Protein AF-A0A960TKZ0-F1 (afdb_monomer)

Structure (mmCIF, N/CA/C/O backbone):
data_AF-A0A960TKZ0-F1
#
_entry.id   AF-A0A960TKZ0-F1
#
loop_
_atom_site.group_PDB
_atom_site.id
_atom_site.type_symbol
_atom_site.label_atom_id
_atom_site.label_alt_id
_atom_site.label_comp_id
_atom_site.label_asym_id
_atom_site.label_entity_id
_atom_site.label_seq_id
_atom_site.pdbx_PDB_ins_code
_atom_site.Cartn_x
_atom_site.Cartn_y
_atom_site.Cartn_z
_atom_site.occupancy
_atom_site.B_iso_or_equiv
_atom_site.auth_seq_id
_atom_site.auth_comp_id
_atom_site.auth_asym_id
_atom_site.auth_atom_id
_atom_site.pdbx_PDB_model_num
ATOM 1 N N . LYS A 1 1 ? -2.056 4.577 -52.507 1.00 46.44 1 LYS A N 1
ATOM 2 C CA . LYS A 1 1 ? -1.584 5.276 -51.288 1.00 46.44 1 LYS A CA 1
ATOM 3 C C . LYS A 1 1 ? -2.175 4.532 -50.102 1.00 46.44 1 LYS A C 1
ATOM 5 O O . LYS A 1 1 ? -3.350 4.727 -49.828 1.00 46.44 1 LYS A O 1
ATOM 10 N N . LEU A 1 2 ? -1.418 3.603 -49.513 1.00 48.84 2 LEU A N 1
ATOM 11 C CA . LEU A 1 2 ? -1.793 3.013 -48.231 1.00 48.84 2 LEU A CA 1
ATOM 12 C C . LEU A 1 2 ? -1.652 4.123 -47.189 1.00 48.84 2 LEU A C 1
ATOM 14 O O . LEU A 1 2 ? -0.582 4.713 -47.073 1.00 48.84 2 LEU A O 1
ATOM 18 N N . LEU A 1 3 ? -2.749 4.476 -46.527 1.00 50.19 3 LEU A N 1
ATOM 19 C CA . LEU A 1 3 ? -2.671 5.204 -45.270 1.00 50.19 3 LEU A CA 1
ATOM 20 C C . LEU A 1 3 ? -2.010 4.221 -44.295 1.00 50.19 3 LEU A C 1
ATOM 22 O O . LEU A 1 3 ? -2.547 3.135 -44.090 1.00 50.19 3 LEU A O 1
ATOM 26 N N . ASP A 1 4 ? -0.803 4.553 -43.844 1.00 64.38 4 ASP A N 1
ATOM 27 C CA . ASP A 1 4 ? 0.104 3.654 -43.127 1.00 64.38 4 ASP A CA 1
ATOM 28 C C . ASP A 1 4 ? -0.613 3.020 -41.928 1.00 64.38 4 ASP A C 1
ATOM 30 O O . ASP A 1 4 ? -1.075 3.739 -41.036 1.00 64.38 4 ASP A O 1
ATOM 34 N N . SER A 1 5 ? -0.755 1.690 -41.904 1.00 60.81 5 SER A N 1
ATOM 35 C CA .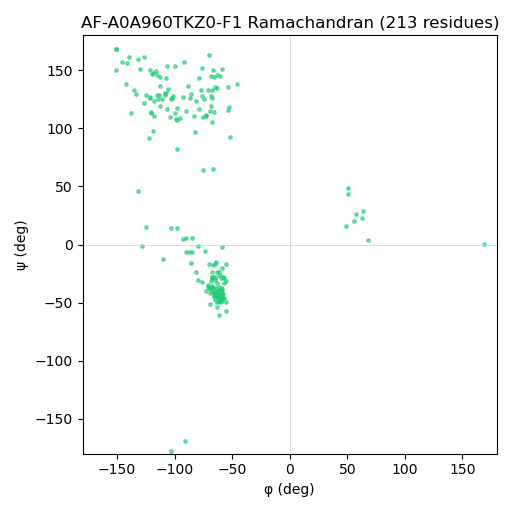 SER A 1 5 ? -1.431 0.993 -40.797 1.00 60.81 5 SER A CA 1
ATOM 36 C C . SER A 1 5 ? -0.765 1.295 -39.461 1.00 60.81 5 SER A C 1
ATOM 38 O O . SER A 1 5 ? -1.430 1.324 -38.432 1.00 60.81 5 SER A O 1
ATOM 40 N N . ASP A 1 6 ? 0.531 1.591 -39.493 1.00 62.31 6 ASP A N 1
ATOM 41 C CA . ASP A 1 6 ? 1.319 1.979 -38.332 1.00 62.31 6 ASP A CA 1
ATOM 42 C C . ASP A 1 6 ? 0.904 3.351 -37.800 1.00 62.31 6 ASP A C 1
ATOM 44 O O . ASP A 1 6 ? 0.775 3.532 -36.594 1.00 62.31 6 ASP A O 1
ATOM 48 N N . LEU A 1 7 ? 0.581 4.298 -38.683 1.00 59.25 7 LEU A N 1
ATOM 49 C CA . LEU A 1 7 ? 0.092 5.623 -38.300 1.00 59.25 7 LEU A CA 1
ATOM 50 C C . LEU A 1 7 ? -1.339 5.535 -37.744 1.00 59.25 7 LEU A C 1
ATOM 52 O O . LEU A 1 7 ? -1.669 6.213 -36.771 1.00 59.25 7 LEU A O 1
ATOM 56 N N . LEU A 1 8 ? -2.170 4.646 -38.300 1.00 63.03 8 LEU A N 1
ATOM 57 C CA . LEU A 1 8 ? -3.501 4.343 -37.764 1.00 63.03 8 LEU A CA 1
ATOM 58 C C . LEU A 1 8 ? -3.416 3.674 -36.382 1.00 63.03 8 LEU A C 1
ATOM 60 O O . LEU A 1 8 ? -4.116 4.093 -35.463 1.00 63.03 8 LEU A O 1
ATOM 64 N N . ASN A 1 9 ? -2.529 2.693 -36.211 1.00 60.91 9 ASN A N 1
ATOM 65 C CA . ASN A 1 9 ? -2.289 2.028 -34.932 1.00 60.91 9 ASN A CA 1
ATOM 66 C C . ASN A 1 9 ? -1.747 3.012 -33.892 1.00 60.91 9 ASN A C 1
ATOM 68 O O . ASN A 1 9 ? -2.263 3.058 -32.783 1.00 60.91 9 ASN A O 1
ATOM 72 N N . MET A 1 10 ? -0.791 3.873 -34.252 1.00 57.22 10 MET A N 1
ATOM 73 C CA . MET A 1 10 ? -0.299 4.935 -33.367 1.00 57.22 10 MET A CA 1
ATOM 74 C C . MET A 1 10 ? -1.410 5.902 -32.943 1.00 57.22 10 MET A C 1
ATOM 76 O O . MET A 1 10 ? -1.472 6.285 -31.778 1.00 57.22 10 MET A O 1
ATOM 80 N N . LEU A 1 11 ? -2.312 6.286 -33.851 1.00 56.03 11 LEU A N 1
ATOM 81 C CA . LEU A 1 11 ? -3.450 7.157 -33.531 1.00 56.03 11 LEU A CA 1
ATOM 82 C C . LEU A 1 11 ? -4.484 6.480 -32.625 1.00 56.03 11 LEU A C 1
ATOM 84 O O . LEU A 1 11 ? -5.071 7.148 -31.769 1.00 56.03 11 LEU A O 1
ATOM 88 N N . ILE A 1 12 ? -4.717 5.178 -32.806 1.00 63.50 12 ILE A N 1
ATOM 89 C CA . ILE A 1 12 ? -5.613 4.383 -31.959 1.00 63.50 12 ILE A CA 1
ATOM 90 C C . ILE A 1 12 ? -4.997 4.218 -30.571 1.00 63.50 12 ILE A C 1
ATOM 92 O O . ILE A 1 12 ? -5.635 4.592 -29.588 1.00 63.50 12 ILE A O 1
ATOM 96 N N . THR A 1 13 ? -3.740 3.773 -30.489 1.00 60.12 13 THR A N 1
ATOM 97 C CA . THR A 1 13 ? -3.001 3.636 -29.229 1.00 60.12 13 THR A CA 1
ATOM 98 C C . THR A 1 13 ? -2.942 4.970 -28.490 1.00 60.12 13 THR A C 1
ATOM 100 O O . THR A 1 13 ? -3.299 5.023 -27.319 1.00 60.12 13 THR A O 1
ATOM 103 N N . ASN A 1 14 ? -2.624 6.079 -29.168 1.00 64.56 14 ASN A N 1
ATOM 104 C CA . ASN A 1 14 ? -2.640 7.409 -28.550 1.00 64.56 14 ASN A CA 1
ATOM 105 C C . ASN A 1 14 ? -4.029 7.808 -28.033 1.00 64.56 14 ASN A C 1
ATOM 107 O O . ASN A 1 14 ? -4.134 8.391 -26.955 1.00 64.56 14 ASN A O 1
ATOM 111 N N . ASN A 1 15 ? -5.108 7.493 -28.755 1.00 68.50 15 ASN A N 1
ATOM 112 C CA . ASN A 1 15 ? -6.466 7.778 -28.280 1.00 68.50 15 ASN A CA 1
ATOM 113 C C . ASN A 1 15 ? -6.853 6.936 -27.059 1.00 68.50 15 ASN A C 1
ATOM 115 O O . ASN A 1 15 ? -7.501 7.448 -26.146 1.00 68.50 15 ASN A O 1
ATOM 119 N N . GLU A 1 16 ? -6.484 5.656 -27.026 1.00 66.06 16 GLU A N 1
ATOM 120 C CA . GLU A 1 16 ? -6.731 4.790 -25.869 1.00 66.06 16 GLU A CA 1
ATOM 121 C C . GLU A 1 16 ? -5.931 5.238 -24.642 1.00 66.06 16 GLU A C 1
ATOM 123 O O . GLU A 1 16 ? -6.479 5.302 -23.539 1.00 66.06 16 GLU A O 1
ATOM 128 N N . VAL A 1 17 ? -4.669 5.612 -24.854 1.00 62.78 17 VAL A N 1
ATOM 129 C CA . VAL A 1 17 ? -3.768 6.209 -23.860 1.00 62.78 17 VAL A CA 1
ATOM 130 C C . VAL A 1 17 ? -4.418 7.463 -23.265 1.00 62.78 17 VAL A C 1
ATOM 132 O O . VAL A 1 17 ? -4.688 7.492 -22.061 1.00 62.78 17 VAL A O 1
ATOM 135 N N . VAL A 1 18 ? -4.789 8.446 -24.094 1.00 66.06 18 VAL A N 1
ATOM 136 C CA . VAL A 1 18 ? -5.424 9.703 -23.650 1.00 66.06 18 VAL A CA 1
ATOM 137 C C . VAL A 1 18 ? -6.731 9.452 -22.896 1.00 66.06 18 VAL A C 1
ATOM 139 O O . VAL A 1 18 ? -6.951 10.041 -21.837 1.00 66.06 18 VAL A O 1
ATOM 142 N N . LYS A 1 19 ? -7.591 8.549 -23.388 1.00 69.25 19 LYS A N 1
ATOM 1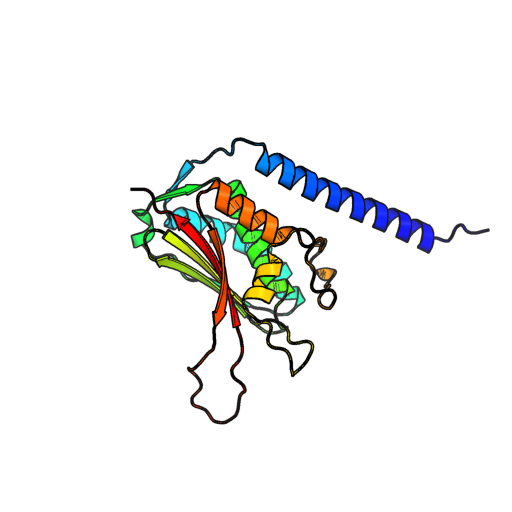43 C CA . LYS A 1 19 ? -8.847 8.196 -22.705 1.00 69.25 19 LYS A CA 1
ATOM 144 C C . LYS A 1 19 ? -8.602 7.634 -21.310 1.00 69.25 19 LYS A C 1
ATOM 146 O O . LYS A 1 19 ? -9.291 8.017 -20.369 1.00 69.25 19 LYS A O 1
ATOM 151 N N . ARG A 1 20 ? -7.626 6.740 -21.153 1.00 67.00 20 ARG A N 1
ATOM 152 C CA . ARG A 1 20 ? -7.308 6.146 -19.850 1.00 67.00 20 ARG A CA 1
ATOM 153 C C . ARG A 1 20 ? -6.675 7.169 -18.893 1.00 67.00 20 ARG A C 1
ATOM 155 O O . ARG A 1 20 ? -7.060 7.167 -17.727 1.00 67.00 20 ARG A O 1
ATOM 162 N N . SER A 1 21 ? -5.813 8.087 -19.362 1.00 65.25 21 SER A N 1
ATOM 163 C CA . SER A 1 21 ? -5.325 9.217 -18.537 1.00 65.25 21 SER A CA 1
ATOM 164 C C . SER A 1 21 ? -6.477 10.081 -18.047 1.00 65.25 21 SER A C 1
ATOM 166 O O . SER A 1 21 ? -6.572 10.397 -16.867 1.00 65.25 21 SER A O 1
ATOM 168 N N . PHE A 1 22 ? -7.372 10.448 -18.965 1.00 71.81 22 PHE A N 1
ATOM 169 C CA . PHE A 1 22 ? -8.522 11.286 -18.665 1.00 71.81 22 PHE A CA 1
ATOM 170 C C . PHE A 1 22 ? -9.448 10.612 -17.648 1.00 71.81 22 PHE A C 1
ATOM 172 O O . PHE A 1 22 ? -9.903 11.252 -16.705 1.00 71.81 22 PHE A O 1
ATOM 179 N N . ASN A 1 23 ? -9.659 9.300 -17.776 1.00 76.06 23 ASN A N 1
ATOM 180 C CA . ASN A 1 23 ? -10.421 8.522 -16.804 1.00 76.06 23 ASN A CA 1
ATOM 181 C C . ASN A 1 23 ? -9.753 8.495 -15.422 1.00 76.06 23 ASN A C 1
ATOM 183 O O . ASN A 1 23 ? -10.457 8.635 -14.427 1.00 76.06 23 ASN A O 1
ATOM 187 N N . GLN A 1 24 ? -8.425 8.355 -15.339 1.00 71.12 24 GLN A N 1
ATOM 188 C CA . GLN A 1 24 ? -7.709 8.422 -14.058 1.00 71.12 24 GLN A CA 1
ATOM 189 C C . GLN A 1 24 ? -7.802 9.811 -13.415 1.00 71.12 24 GLN A C 1
ATOM 191 O O . GLN A 1 24 ? -8.089 9.905 -12.227 1.00 71.12 24 GLN A O 1
ATOM 196 N N . ILE A 1 25 ? -7.641 10.884 -14.194 1.00 76.25 25 ILE A N 1
ATOM 197 C CA . ILE A 1 25 ? -7.803 12.263 -13.707 1.00 76.25 25 ILE A CA 1
ATOM 198 C C . ILE A 1 25 ? -9.233 12.490 -13.206 1.00 76.25 25 ILE A C 1
ATOM 200 O O . ILE A 1 25 ? -9.427 13.023 -12.118 1.00 76.25 25 ILE A O 1
ATOM 204 N N . ASN A 1 26 ? -10.241 12.038 -13.955 1.00 77.12 26 ASN A N 1
ATOM 205 C CA . ASN A 1 26 ? -11.633 12.125 -13.516 1.00 77.12 26 ASN A CA 1
ATOM 206 C C . ASN A 1 26 ? -11.878 11.316 -12.244 1.00 77.12 26 ASN A C 1
ATOM 208 O O . ASN A 1 26 ? -12.580 11.795 -11.362 1.00 77.12 26 ASN A O 1
ATOM 212 N N . LYS A 1 27 ? -11.285 10.123 -12.121 1.00 77.12 27 LYS A N 1
ATOM 213 C CA . LYS A 1 27 ? -11.379 9.302 -10.910 1.00 77.12 27 LYS A CA 1
ATOM 214 C C . LYS A 1 27 ? -10.791 10.036 -9.703 1.00 77.12 27 LYS A C 1
ATOM 216 O O . LYS A 1 27 ? -11.446 10.095 -8.669 1.00 77.12 27 LYS A O 1
ATOM 221 N N . ILE A 1 28 ? -9.616 10.649 -9.857 1.00 78.19 28 ILE A N 1
ATOM 222 C CA . ILE A 1 28 ? -8.978 11.465 -8.815 1.00 78.19 28 ILE A CA 1
ATOM 223 C C . ILE A 1 28 ? -9.859 12.666 -8.443 1.00 78.19 28 ILE A C 1
ATOM 225 O O . ILE A 1 28 ? -10.144 12.861 -7.265 1.00 78.19 28 ILE A O 1
ATOM 229 N N . ASN A 1 29 ? -10.364 13.421 -9.423 1.00 73.81 29 ASN A N 1
ATOM 230 C CA . ASN A 1 29 ? -11.263 14.553 -9.167 1.00 73.81 29 ASN A CA 1
ATOM 231 C C . ASN A 1 29 ? -12.536 14.110 -8.432 1.00 73.81 29 ASN A C 1
ATOM 233 O O . ASN A 1 29 ? -12.933 14.719 -7.444 1.00 73.81 29 ASN A O 1
ATOM 237 N N . MET A 1 30 ? -13.138 12.993 -8.852 1.00 76.00 30 MET A N 1
ATOM 238 C CA . MET A 1 30 ? -14.290 12.416 -8.161 1.00 76.00 30 MET A CA 1
ATOM 239 C C . MET A 1 30 ? -13.947 11.989 -6.733 1.00 76.00 30 MET A C 1
ATOM 241 O O . MET A 1 30 ? -14.757 12.206 -5.839 1.00 76.00 30 MET A O 1
ATOM 245 N N . MET A 1 31 ? -12.775 11.402 -6.479 1.00 78.56 31 MET A N 1
ATOM 246 C CA . MET A 1 31 ? -12.341 11.064 -5.117 1.00 78.56 31 MET A CA 1
ATOM 247 C C . MET A 1 31 ? -12.186 12.313 -4.249 1.00 78.56 31 MET A C 1
ATOM 249 O O . MET A 1 31 ? -12.642 12.305 -3.108 1.00 78.56 31 MET A O 1
ATOM 253 N N . ILE A 1 32 ? -11.602 13.388 -4.784 1.00 76.81 32 ILE A N 1
ATOM 254 C CA . ILE A 1 32 ? -11.441 14.667 -4.078 1.00 76.81 32 ILE A CA 1
ATOM 255 C C . ILE A 1 32 ? -12.814 15.237 -3.698 1.00 76.81 32 ILE A C 1
ATOM 257 O O . ILE A 1 32 ? -13.040 15.532 -2.521 1.00 76.81 32 ILE A O 1
ATOM 261 N N . ASP A 1 33 ? -13.746 15.290 -4.648 1.00 72.81 33 ASP A N 1
ATOM 262 C CA . ASP A 1 33 ? -15.050 15.941 -4.471 1.00 72.81 33 ASP A CA 1
ATOM 263 C C . ASP A 1 33 ? -16.092 15.071 -3.747 1.00 72.81 33 ASP A C 1
ATOM 265 O O . ASP A 1 33 ? -17.039 15.590 -3.150 1.00 72.81 33 ASP A O 1
ATOM 269 N N . SER A 1 34 ? -15.952 13.743 -3.782 1.00 74.19 34 SER A N 1
ATOM 270 C CA . SER A 1 34 ? -16.943 12.830 -3.205 1.00 74.19 34 SER A CA 1
ATOM 271 C C . SER A 1 34 ? -16.835 12.707 -1.685 1.00 74.19 34 SER A C 1
ATOM 273 O O . SER A 1 34 ? -15.750 12.673 -1.086 1.00 74.19 34 SER A O 1
ATOM 275 N N . GLN A 1 35 ? -18.007 12.581 -1.057 1.00 73.50 35 GLN A N 1
ATOM 276 C CA . GLN A 1 35 ? -18.124 12.023 0.283 1.00 73.50 35 GLN A CA 1
ATOM 277 C C . GLN A 1 35 ? -17.949 10.509 0.172 1.00 73.50 35 GLN A C 1
ATOM 279 O O . GLN A 1 35 ? -18.795 9.813 -0.386 1.00 73.50 35 GLN A O 1
ATOM 284 N N . VAL A 1 36 ? -16.819 10.021 0.669 1.00 81.25 36 VAL A N 1
ATOM 285 C CA . VAL A 1 36 ? -16.512 8.595 0.727 1.00 81.25 36 VAL A CA 1
ATOM 286 C C . VAL A 1 36 ? -17.294 7.979 1.882 1.00 81.25 36 VAL A C 1
ATOM 288 O O . VAL A 1 36 ? -17.289 8.514 2.991 1.00 81.25 36 VAL A O 1
ATOM 291 N N . GLU A 1 37 ? -17.951 6.847 1.640 1.00 86.44 37 GLU A N 1
ATOM 292 C CA . GLU A 1 37 ? -18.559 6.069 2.714 1.00 86.44 37 GLU A CA 1
ATOM 293 C C . GLU A 1 37 ? -17.457 5.372 3.519 1.00 86.44 37 GLU A C 1
ATOM 295 O O . GLU A 1 37 ? -16.753 4.489 3.027 1.00 86.44 37 GLU A O 1
ATOM 300 N N . ILE A 1 38 ? -17.281 5.808 4.765 1.00 92.62 38 ILE A N 1
ATOM 301 C CA . ILE A 1 38 ? -16.264 5.284 5.674 1.00 92.62 38 ILE A CA 1
ATOM 302 C C . ILE A 1 38 ? -16.955 4.463 6.758 1.00 92.62 38 ILE A C 1
ATOM 304 O O . ILE A 1 38 ? -17.895 4.920 7.408 1.00 92.62 38 ILE A O 1
ATOM 308 N N . SER A 1 39 ? -16.454 3.255 6.986 1.00 94.81 39 SER A N 1
ATOM 309 C CA . SER A 1 39 ? -16.976 2.313 7.972 1.00 94.81 39 SER A CA 1
ATOM 310 C C . SER A 1 39 ? -15.908 1.934 8.999 1.00 94.81 39 SER A C 1
ATOM 312 O O . SER A 1 39 ? -14.710 1.926 8.703 1.00 94.81 39 SER A O 1
ATOM 314 N N . LYS A 1 40 ? -16.345 1.622 10.225 1.00 97.19 40 LYS A N 1
ATOM 315 C CA . LYS A 1 40 ? -15.469 1.107 11.285 1.00 97.19 40 LYS A CA 1
ATOM 316 C C . LYS A 1 40 ? -15.218 -0.378 11.038 1.00 97.19 40 LYS A C 1
ATOM 318 O O . LYS A 1 40 ? -16.153 -1.171 11.118 1.00 97.19 40 LYS A O 1
ATOM 323 N N . ILE A 1 41 ? -13.967 -0.752 10.792 1.00 97.62 41 ILE A N 1
ATOM 324 C CA . ILE A 1 41 ? -13.548 -2.152 10.618 1.00 97.62 41 ILE A CA 1
ATOM 325 C C . ILE A 1 41 ? -12.402 -2.476 11.567 1.00 97.62 41 ILE A C 1
ATOM 327 O O . ILE A 1 41 ? -11.730 -1.571 12.066 1.00 97.62 41 ILE A O 1
ATOM 331 N N . SER A 1 42 ? -12.154 -3.760 11.825 1.00 97.81 42 SER A N 1
ATOM 332 C 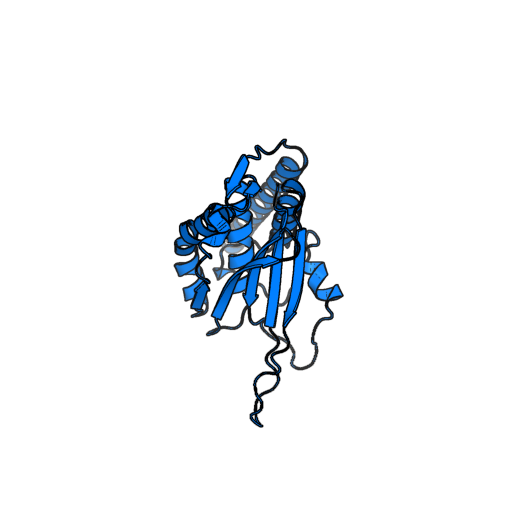CA . SER A 1 42 ? -10.966 -4.149 12.595 1.00 97.81 42 SER A CA 1
ATOM 333 C C . SER A 1 42 ? -9.692 -4.064 11.743 1.00 97.81 42 SER A C 1
ATOM 335 O O . SER A 1 42 ? -9.722 -4.293 10.536 1.00 97.81 42 SER A O 1
ATOM 337 N N . ALA A 1 43 ? -8.543 -3.814 12.367 1.00 97.44 43 ALA A N 1
ATOM 338 C CA . ALA A 1 43 ? -7.236 -3.885 11.714 1.00 97.44 43 ALA A CA 1
ATOM 339 C C . ALA A 1 43 ? -6.958 -5.296 11.153 1.00 97.44 43 ALA A C 1
ATOM 341 O O . ALA A 1 43 ? -6.277 -5.454 10.142 1.00 97.44 43 ALA A O 1
ATOM 342 N N . PHE A 1 44 ? -7.531 -6.333 11.776 1.00 97.62 44 PHE A N 1
ATOM 343 C CA . PHE A 1 44 ? -7.466 -7.700 11.259 1.00 97.62 44 PHE A CA 1
ATOM 344 C C . PHE A 1 44 ? -8.227 -7.833 9.935 1.00 97.62 44 PHE A C 1
ATOM 346 O O . PHE A 1 44 ? -7.744 -8.462 8.995 1.00 97.62 44 PHE A O 1
ATOM 353 N N . GLU A 1 45 ? -9.413 -7.232 9.859 1.00 97.44 45 GLU A N 1
ATOM 354 C CA . GLU A 1 45 ? -10.216 -7.190 8.640 1.00 97.44 45 GLU A CA 1
ATOM 355 C C . GLU A 1 45 ? -9.498 -6.402 7.542 1.00 97.44 45 GLU A C 1
ATOM 357 O O . GLU A 1 45 ? -9.402 -6.899 6.428 1.00 97.44 45 GLU A O 1
ATOM 362 N N . ALA A 1 46 ? -8.888 -5.259 7.866 1.00 97.44 46 ALA A N 1
ATOM 363 C CA . ALA A 1 46 ? -8.079 -4.481 6.925 1.00 97.44 46 ALA A CA 1
ATOM 364 C C . ALA A 1 46 ? -6.946 -5.314 6.294 1.00 97.44 46 ALA A C 1
ATOM 366 O O . ALA A 1 46 ? -6.835 -5.386 5.072 1.00 97.44 46 ALA A O 1
ATOM 367 N N . ALA A 1 47 ? -6.166 -6.029 7.114 1.00 97.50 47 ALA A N 1
ATOM 368 C CA . ALA A 1 47 ? -5.146 -6.957 6.621 1.00 97.50 47 ALA A CA 1
ATOM 369 C C . ALA A 1 47 ? -5.747 -8.125 5.813 1.00 97.50 47 ALA A C 1
ATOM 371 O O . ALA A 1 47 ? -5.145 -8.600 4.851 1.00 97.50 47 ALA A O 1
ATOM 372 N N . SER A 1 48 ? -6.949 -8.584 6.172 1.00 96.44 48 SER A N 1
ATOM 373 C CA . SER A 1 48 ? -7.651 -9.643 5.436 1.00 96.44 48 SER A CA 1
ATOM 374 C C . SER A 1 48 ? -8.078 -9.186 4.039 1.00 96.44 48 SER A C 1
ATOM 376 O O . SER A 1 48 ? -7.949 -9.970 3.103 1.00 96.44 48 SER A O 1
ATOM 378 N N . LEU A 1 49 ? -8.479 -7.920 3.859 1.00 96.62 49 LEU A N 1
ATOM 379 C CA . LEU A 1 49 ? -8.791 -7.363 2.534 1.00 96.62 49 LEU A CA 1
ATOM 380 C C . LEU A 1 49 ? -7.586 -7.452 1.588 1.00 96.62 49 LEU A C 1
ATOM 382 O O . LEU A 1 49 ? -7.764 -7.749 0.410 1.00 96.62 49 LEU A O 1
ATOM 386 N N . PHE A 1 50 ? -6.364 -7.254 2.097 1.00 96.38 50 PHE A N 1
ATOM 387 C CA . PHE A 1 50 ? -5.144 -7.460 1.314 1.00 96.38 50 PHE A CA 1
ATOM 388 C C . PHE A 1 50 ? -4.977 -8.931 0.903 1.00 96.38 50 PHE A C 1
ATOM 390 O O . PHE A 1 50 ? -4.648 -9.249 -0.240 1.00 96.38 50 PHE A O 1
ATOM 397 N N . LEU A 1 51 ? -5.210 -9.857 1.838 1.00 94.62 51 LEU A N 1
ATOM 398 C CA . LEU A 1 51 ? -5.108 -11.292 1.567 1.00 94.62 51 LEU A CA 1
ATOM 399 C C . LEU A 1 51 ? -6.152 -11.772 0.549 1.00 94.62 51 LEU A C 1
ATOM 401 O O . LEU A 1 51 ? -5.860 -12.703 -0.197 1.00 94.62 51 LEU A O 1
ATOM 405 N N . GLU A 1 52 ? -7.328 -11.144 0.492 1.00 94.38 52 GLU A N 1
ATOM 406 C CA . GLU A 1 52 ? -8.361 -11.426 -0.514 1.00 94.38 52 GLU A CA 1
ATOM 407 C C . GLU A 1 52 ? -7.894 -11.078 -1.932 1.00 94.38 52 GLU A C 1
ATOM 409 O O . GLU A 1 52 ? -8.092 -11.867 -2.854 1.00 94.38 52 GLU A O 1
ATOM 414 N N . ILE A 1 53 ? -7.248 -9.922 -2.109 1.00 93.50 53 ILE A N 1
ATOM 415 C CA . ILE A 1 53 ? -6.801 -9.438 -3.427 1.00 93.50 53 ILE A CA 1
ATOM 416 C C . ILE A 1 53 ? -5.442 -10.007 -3.851 1.00 93.50 53 ILE A C 1
ATOM 418 O O . ILE A 1 53 ? -5.029 -9.816 -4.991 1.00 93.50 53 ILE A O 1
ATOM 422 N N . ARG A 1 54 ? -4.741 -10.744 -2.977 1.00 91.31 54 ARG A N 1
ATOM 423 C CA . ARG A 1 54 ? -3.377 -11.239 -3.247 1.00 91.31 54 ARG A CA 1
ATOM 424 C C . ARG A 1 54 ? -3.258 -12.058 -4.536 1.00 91.31 54 ARG A C 1
ATOM 426 O O . ARG A 1 54 ? -2.202 -12.107 -5.158 1.00 91.31 54 ARG A O 1
ATOM 433 N N . GLU A 1 55 ? -4.332 -12.755 -4.900 1.00 88.75 55 GLU A N 1
ATOM 434 C CA . GLU A 1 55 ? -4.382 -13.635 -6.066 1.00 88.75 55 GLU A CA 1
ATOM 435 C C . GLU A 1 55 ? -4.290 -12.840 -7.374 1.00 88.75 55 GLU A C 1
ATOM 437 O O . GLU A 1 55 ? -3.686 -13.327 -8.332 1.00 88.75 55 GLU A O 1
ATOM 442 N N . ASN A 1 56 ? -4.766 -11.588 -7.374 1.00 89.12 56 ASN A N 1
ATOM 443 C CA . ASN A 1 56 ? -4.665 -10.658 -8.503 1.00 89.12 56 ASN A CA 1
ATOM 444 C C . ASN A 1 56 ? -3.199 -10.368 -8.864 1.00 89.12 56 ASN A C 1
ATOM 446 O O . ASN A 1 56 ? -2.885 -10.029 -10.002 1.00 89.12 56 ASN A O 1
ATOM 450 N N . PHE A 1 57 ? -2.278 -10.542 -7.912 1.00 89.25 57 PHE A N 1
ATOM 451 C CA . PHE A 1 57 ? -0.865 -10.221 -8.089 1.00 89.25 57 PHE A CA 1
ATOM 452 C C . PHE A 1 57 ? -0.023 -11.380 -8.625 1.00 89.25 57 PHE A C 1
ATOM 454 O O . PHE A 1 57 ? 1.149 -11.185 -8.946 1.00 89.25 57 PHE A O 1
ATOM 461 N N . ARG A 1 58 ? -0.586 -12.590 -8.753 1.00 87.44 58 ARG A N 1
ATOM 462 C CA . ARG A 1 58 ? 0.171 -13.765 -9.218 1.00 87.44 58 ARG A CA 1
ATOM 463 C C . ARG A 1 58 ? 0.725 -13.592 -10.623 1.00 87.44 58 ARG A C 1
ATOM 465 O O . ARG A 1 58 ? 1.843 -14.023 -10.887 1.00 87.44 58 ARG A O 1
ATOM 472 N N . ASP A 1 59 ? -0.046 -12.995 -11.523 1.00 87.50 59 ASP A N 1
ATOM 473 C CA . ASP A 1 59 ? 0.410 -12.800 -12.899 1.00 87.50 59 ASP A CA 1
ATOM 474 C C . ASP A 1 59 ? 1.421 -11.656 -13.000 1.00 87.50 59 ASP A C 1
ATOM 476 O O . ASP A 1 59 ? 2.386 -11.776 -13.751 1.00 87.50 59 ASP A O 1
ATOM 480 N N . LEU A 1 60 ? 1.286 -10.623 -12.160 1.00 85.44 60 LEU A N 1
ATOM 481 C CA . LEU A 1 60 ? 2.280 -9.552 -12.036 1.00 85.44 60 LEU A CA 1
ATOM 482 C C . LEU A 1 60 ? 3.629 -10.084 -11.537 1.00 85.44 60 LEU A C 1
ATOM 484 O O . LEU A 1 60 ? 4.670 -9.750 -12.100 1.00 85.44 60 LEU A O 1
ATOM 488 N N . ALA A 1 61 ? 3.608 -10.965 -10.535 1.00 88.44 61 ALA A N 1
ATOM 489 C CA . ALA A 1 61 ? 4.798 -11.603 -9.979 1.00 88.44 61 ALA A CA 1
ATOM 490 C C . ALA A 1 61 ? 5.583 -12.408 -11.034 1.00 88.44 61 ALA A C 1
ATOM 492 O O . ALA A 1 61 ? 6.813 -12.355 -11.093 1.00 88.44 61 ALA A O 1
ATOM 493 N N . LYS A 1 62 ? 4.878 -13.100 -11.940 1.00 90.19 62 LYS A N 1
ATOM 494 C CA . LYS A 1 62 ? 5.499 -13.900 -13.011 1.00 90.19 62 LYS A CA 1
ATOM 495 C C . LYS A 1 62 ? 6.247 -13.060 -14.049 1.00 90.19 62 LYS A C 1
ATOM 497 O O . LYS A 1 62 ? 7.197 -13.576 -14.631 1.00 90.19 62 LYS A O 1
ATOM 502 N N . LEU A 1 63 ? 5.864 -11.797 -14.281 1.00 86.75 63 LEU A N 1
ATOM 503 C CA . LEU A 1 63 ? 6.469 -10.947 -15.324 1.00 86.75 63 LEU A CA 1
ATOM 504 C C . LEU A 1 63 ? 7.986 -10.778 -15.160 1.00 86.75 63 LEU A C 1
ATOM 506 O O . LEU A 1 63 ? 8.706 -10.679 -16.155 1.00 86.75 63 LEU A O 1
ATOM 510 N N . LYS A 1 64 ? 8.457 -10.765 -13.911 1.00 86.12 64 LYS A N 1
ATOM 511 C CA . LYS A 1 64 ? 9.866 -10.590 -13.532 1.00 86.12 64 LYS A CA 1
ATOM 512 C C . LYS A 1 64 ? 10.399 -11.726 -12.649 1.00 86.12 64 LYS A C 1
ATOM 514 O O . LYS A 1 64 ? 11.450 -11.570 -12.026 1.00 86.12 64 LYS A O 1
ATOM 519 N N . ASN A 1 65 ? 9.679 -12.852 -12.590 1.00 90.81 65 ASN A N 1
ATOM 520 C CA . ASN A 1 65 ? 9.981 -13.993 -11.719 1.00 90.81 65 ASN A CA 1
ATOM 521 C C . ASN A 1 65 ? 10.205 -13.574 -10.251 1.00 90.81 65 ASN A C 1
ATOM 523 O O . ASN A 1 65 ? 11.222 -13.899 -9.646 1.00 90.81 65 ASN A O 1
ATOM 527 N N . GLN A 1 66 ? 9.290 -12.766 -9.721 1.00 92.50 66 GLN A N 1
ATOM 528 C CA . GLN A 1 66 ? 9.353 -12.213 -8.370 1.00 92.50 66 GLN A CA 1
ATOM 529 C C . GLN A 1 66 ? 8.459 -13.001 -7.408 1.00 92.50 66 GLN A C 1
ATOM 531 O O . GLN A 1 66 ? 7.440 -13.553 -7.817 1.00 92.50 66 GLN A O 1
ATOM 536 N N . ASP A 1 67 ? 8.803 -12.984 -6.122 1.00 92.88 67 ASP A N 1
ATOM 537 C CA . ASP A 1 67 ? 7.994 -13.586 -5.054 1.00 92.88 67 ASP A CA 1
ATOM 538 C C . ASP A 1 67 ? 7.287 -12.525 -4.196 1.00 92.88 67 ASP A C 1
ATOM 540 O O . ASP A 1 67 ? 7.765 -11.399 -4.043 1.00 92.88 67 ASP A O 1
ATOM 544 N N . LEU A 1 68 ? 6.154 -12.898 -3.591 1.00 94.75 68 LEU A N 1
ATOM 545 C CA . LEU A 1 68 ? 5.404 -12.060 -2.651 1.00 94.75 68 LEU A CA 1
ATOM 546 C C . LEU A 1 68 ? 5.301 -12.746 -1.287 1.00 94.75 68 LEU A C 1
ATOM 548 O O . LEU A 1 68 ? 4.610 -13.756 -1.137 1.00 94.75 68 LEU A O 1
ATOM 552 N N . PHE A 1 69 ? 5.940 -12.161 -0.277 1.00 94.88 69 PHE A N 1
ATOM 553 C CA . PHE A 1 69 ? 5.858 -12.603 1.111 1.00 94.88 69 PHE A CA 1
ATOM 554 C C . PHE A 1 69 ? 4.937 -11.682 1.899 1.00 94.88 69 PHE A C 1
ATOM 556 O O . PHE A 1 69 ? 5.152 -10.477 1.947 1.00 94.88 69 PHE A O 1
ATOM 563 N N . ILE A 1 70 ? 3.925 -12.247 2.554 1.00 95.50 70 ILE A N 1
ATOM 564 C CA . ILE A 1 70 ? 2.944 -11.480 3.326 1.00 95.50 70 ILE A CA 1
AT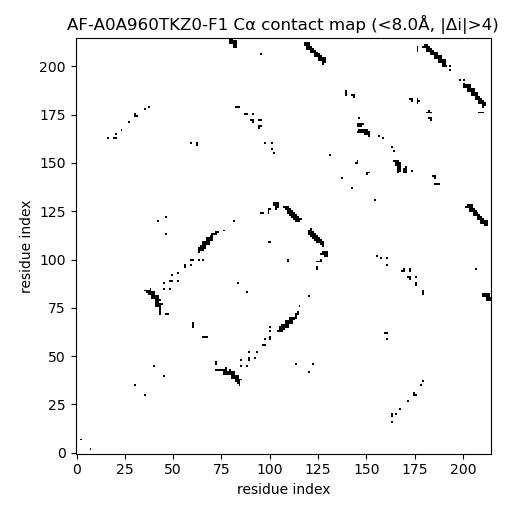OM 565 C C . ILE A 1 70 ? 2.972 -11.976 4.768 1.00 95.50 70 ILE A C 1
ATOM 567 O O . ILE A 1 70 ? 2.829 -13.173 5.025 1.00 95.50 70 ILE A O 1
ATOM 571 N N . SER A 1 71 ? 3.156 -11.061 5.717 1.00 93.69 71 SER A N 1
ATOM 572 C CA . SER A 1 71 ? 3.068 -11.380 7.142 1.00 93.69 71 SER A CA 1
ATOM 573 C C . SER A 1 71 ? 1.660 -11.851 7.517 1.00 93.69 71 SER A C 1
ATOM 575 O O . SER A 1 71 ? 0.656 -11.385 6.978 1.00 93.69 71 SER A O 1
ATOM 577 N N . THR A 1 72 ? 1.576 -12.782 8.466 1.00 91.19 72 THR A N 1
ATOM 578 C CA . THR A 1 72 ? 0.280 -13.194 9.015 1.00 91.19 72 THR A CA 1
ATOM 579 C C . THR A 1 72 ? -0.217 -12.118 9.985 1.00 91.19 72 THR A C 1
ATOM 581 O O . THR A 1 72 ? 0.534 -11.755 10.894 1.00 91.19 72 THR A O 1
ATOM 584 N N . PRO A 1 73 ? -1.455 -11.607 9.841 1.00 90.88 73 PRO A N 1
ATOM 585 C CA . PRO A 1 73 ? -1.982 -10.602 10.757 1.00 90.88 73 PRO A CA 1
ATOM 586 C C . PRO A 1 73 ? -2.101 -11.158 12.180 1.00 90.88 73 PRO A C 1
ATOM 588 O O . PRO A 1 73 ? -2.603 -12.265 12.390 1.00 90.88 73 PRO A O 1
ATOM 591 N N . SER A 1 74 ? -1.658 -10.375 13.168 1.00 91.88 74 SER A N 1
ATOM 592 C CA . SER A 1 74 ? -1.743 -10.756 14.581 1.00 91.88 74 SER A CA 1
ATOM 593 C C . SER A 1 74 ? -3.200 -10.843 15.043 1.00 91.88 74 SER A C 1
ATOM 595 O O . SER A 1 74 ? -4.037 -10.019 14.669 1.00 91.88 74 SER A O 1
ATOM 597 N N . SER A 1 75 ? -3.505 -11.802 15.922 1.00 91.06 75 SER A N 1
ATOM 598 C CA . SER A 1 75 ? -4.824 -11.916 16.558 1.00 91.06 75 SER A CA 1
ATOM 599 C C . SER A 1 75 ? -5.227 -10.654 17.319 1.00 91.06 75 SER A C 1
ATOM 601 O O . SER A 1 75 ? -6.417 -10.346 17.398 1.00 91.06 75 SER A O 1
ATOM 603 N N . ASP A 1 76 ? -4.251 -9.899 17.825 1.00 91.19 76 ASP A N 1
ATOM 604 C CA . ASP A 1 76 ? -4.480 -8.674 18.596 1.00 91.19 76 ASP A CA 1
ATOM 605 C C . ASP A 1 76 ? -5.100 -7.554 17.748 1.00 91.19 76 ASP A C 1
ATOM 607 O O . ASP A 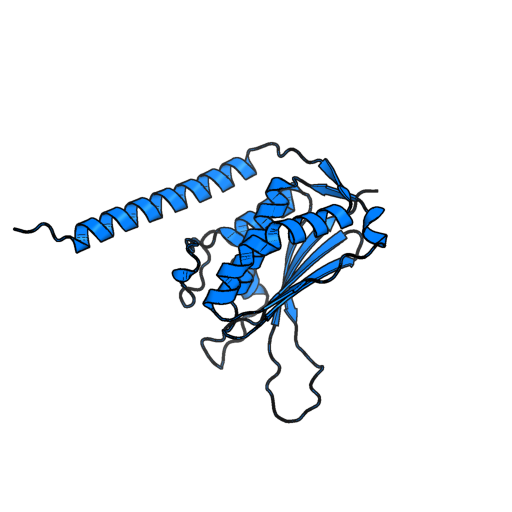1 76 ? -5.713 -6.628 18.282 1.00 91.19 76 ASP A O 1
ATOM 611 N N . PHE A 1 77 ? -5.021 -7.658 16.417 1.00 95.00 77 PHE A N 1
ATOM 612 C CA . PHE A 1 77 ? -5.630 -6.696 15.499 1.00 95.00 77 PHE A CA 1
ATOM 613 C C . PHE A 1 77 ? -7.164 -6.766 15.493 1.00 95.00 77 PHE A C 1
ATOM 615 O O . PHE A 1 77 ? -7.812 -5.824 15.044 1.00 95.00 77 PHE A O 1
ATOM 622 N N . LYS A 1 78 ? -7.772 -7.848 16.005 1.00 95.44 78 LYS A N 1
ATOM 623 C CA . LYS A 1 78 ? -9.239 -8.012 16.043 1.00 95.44 78 LYS A CA 1
ATOM 624 C C . LYS A 1 78 ? -9.935 -6.977 16.928 1.00 95.44 78 LYS A C 1
ATOM 626 O O . LYS A 1 78 ? -11.076 -6.621 16.659 1.00 95.44 78 LYS A O 1
ATOM 631 N N . ASN A 1 79 ? -9.239 -6.479 17.953 1.00 95.25 79 ASN A N 1
ATOM 632 C CA . ASN A 1 79 ? -9.771 -5.523 18.931 1.00 95.25 79 ASN A CA 1
ATOM 633 C C . ASN A 1 79 ? -9.288 -4.085 18.680 1.00 95.25 79 ASN A C 1
ATOM 635 O O . ASN A 1 79 ? -9.358 -3.234 19.566 1.00 95.25 79 ASN A O 1
ATOM 639 N N . LYS A 1 80 ? -8.728 -3.820 17.500 1.00 97.06 80 LYS A N 1
ATOM 640 C CA . LYS A 1 80 ? -8.191 -2.521 17.093 1.00 97.06 80 LYS A CA 1
ATOM 641 C C . LYS A 1 80 ? -8.949 -2.105 15.853 1.00 97.06 80 LYS A C 1
ATOM 643 O O . LYS A 1 80 ? -9.052 -2.900 14.927 1.00 97.06 80 LYS A O 1
ATOM 648 N N . PHE A 1 81 ? -9.511 -0.906 15.853 1.00 97.81 81 PHE A N 1
ATOM 649 C CA . PHE A 1 81 ? -10.440 -0.488 14.812 1.00 97.81 81 PHE A CA 1
ATOM 650 C C . PHE A 1 81 ? -9.909 0.719 14.064 1.00 97.81 81 PHE A C 1
ATOM 652 O O . PHE A 1 81 ? -9.252 1.561 14.659 1.00 97.81 81 PHE A O 1
ATOM 659 N N . ILE A 1 82 ? -10.222 0.809 12.780 1.00 97.75 82 ILE A N 1
ATOM 660 C CA . ILE A 1 82 ? -9.882 1.927 11.899 1.00 97.75 82 ILE A CA 1
ATOM 661 C C . ILE A 1 82 ? -11.130 2.345 11.119 1.00 97.75 82 ILE A C 1
ATOM 663 O O . ILE A 1 82 ? -12.082 1.569 10.999 1.00 97.75 82 ILE A O 1
ATOM 667 N N . MET A 1 83 ? -11.131 3.571 10.604 1.00 97.25 83 MET A N 1
ATOM 668 C CA . MET A 1 83 ? -12.218 4.117 9.790 1.00 97.25 83 MET A CA 1
ATOM 669 C C . MET A 1 83 ? -11.777 4.124 8.327 1.00 97.25 83 MET A C 1
ATOM 671 O O . MET A 1 83 ? -10.888 4.890 7.969 1.00 97.25 83 MET A O 1
ATOM 675 N N . VAL A 1 84 ? -12.368 3.266 7.489 1.00 96.81 84 VAL A N 1
ATOM 676 C CA . VAL A 1 84 ? -11.954 3.114 6.080 1.00 96.81 84 VAL A CA 1
ATOM 677 C C . VAL A 1 84 ? -13.132 2.918 5.127 1.00 96.81 84 VAL A C 1
ATOM 679 O O . VAL A 1 84 ? -14.183 2.405 5.519 1.00 96.81 84 VAL A O 1
ATOM 682 N N . SER A 1 85 ? -12.928 3.248 3.850 1.00 95.94 85 SER A N 1
ATOM 683 C CA . SER A 1 85 ? -13.672 2.615 2.752 1.00 95.94 85 SER A CA 1
ATOM 684 C C . SER A 1 85 ? -12.929 1.344 2.352 1.00 95.94 85 SER A C 1
ATOM 686 O O . SER A 1 85 ? -11.731 1.387 2.066 1.00 95.94 85 SER A O 1
ATOM 688 N N . LYS A 1 86 ? -13.622 0.201 2.343 1.00 95.56 86 LYS A N 1
ATOM 689 C CA . LYS A 1 86 ? -13.002 -1.088 1.998 1.00 95.56 86 LYS A CA 1
ATOM 690 C C . LYS A 1 86 ? -12.575 -1.115 0.534 1.00 95.56 86 LYS A C 1
ATOM 692 O O . LYS A 1 86 ? -11.533 -1.678 0.212 1.00 95.56 86 LYS A O 1
ATOM 697 N N . GLU A 1 87 ? -13.376 -0.506 -0.330 1.00 93.88 87 GLU A N 1
ATOM 698 C CA . GLU A 1 87 ? -13.147 -0.393 -1.765 1.00 93.88 87 GLU A CA 1
ATOM 699 C C . GLU A 1 87 ? -11.883 0.424 -2.025 1.00 93.88 87 GLU A C 1
ATOM 701 O O . GLU A 1 87 ? -10.955 -0.078 -2.653 1.00 93.88 87 GLU A O 1
ATOM 706 N N . LEU A 1 88 ? -11.795 1.632 -1.459 1.00 94.00 88 LEU A N 1
ATOM 707 C CA . LEU A 1 88 ? -10.615 2.482 -1.627 1.00 94.00 88 LEU A CA 1
ATOM 708 C C . LEU A 1 88 ? -9.361 1.864 -1.009 1.00 94.00 88 LEU A C 1
ATOM 710 O O . LEU A 1 88 ? -8.282 1.962 -1.586 1.00 94.00 88 LEU A O 1
ATOM 714 N N . LEU A 1 89 ? -9.484 1.186 0.134 1.00 96.31 89 LEU A N 1
ATOM 715 C CA . LEU A 1 89 ? -8.344 0.509 0.746 1.00 96.31 89 LEU A CA 1
ATOM 716 C C . LEU A 1 89 ? -7.807 -0.626 -0.142 1.00 96.31 89 LEU A C 1
ATOM 718 O O . LEU A 1 89 ? -6.592 -0.771 -0.273 1.00 96.31 89 LEU A O 1
ATOM 722 N N . LYS A 1 90 ? -8.689 -1.397 -0.793 1.00 95.94 90 LYS A N 1
ATOM 723 C CA . LYS A 1 90 ? -8.279 -2.402 -1.787 1.00 95.94 90 LYS A CA 1
ATOM 724 C C . LYS A 1 90 ? -7.561 -1.751 -2.966 1.00 95.94 90 LYS A C 1
ATOM 726 O O . LYS A 1 90 ? -6.488 -2.221 -3.326 1.00 95.94 90 LYS A O 1
ATOM 731 N N . GLU A 1 91 ? -8.091 -0.653 -3.504 1.00 93.12 91 GLU A N 1
ATOM 732 C CA . GLU A 1 91 ? -7.435 0.082 -4.596 1.00 93.12 91 GLU A CA 1
ATOM 733 C C . GLU A 1 91 ? -6.038 0.584 -4.202 1.00 93.12 91 GLU A C 1
ATOM 735 O O . GLU A 1 91 ? -5.088 0.439 -4.971 1.00 93.12 91 GLU A O 1
ATOM 740 N N . ALA A 1 92 ? -5.886 1.121 -2.987 1.00 95.06 92 ALA A N 1
ATOM 741 C CA . ALA A 1 92 ? -4.589 1.550 -2.475 1.00 95.06 92 ALA A CA 1
ATOM 742 C C . ALA A 1 92 ? -3.592 0.385 -2.381 1.00 95.06 92 ALA A C 1
ATOM 744 O O . ALA A 1 92 ? -2.430 0.525 -2.762 1.00 95.06 92 ALA A O 1
ATOM 745 N N . TYR A 1 93 ? -4.039 -0.779 -1.907 1.00 96.81 93 TYR A N 1
ATOM 746 C CA . TYR A 1 93 ? -3.207 -1.978 -1.844 1.00 96.81 93 TYR A CA 1
ATOM 747 C C . TYR A 1 93 ? -2.809 -2.507 -3.223 1.00 96.81 93 TYR A C 1
ATOM 749 O O . TYR A 1 93 ? -1.649 -2.876 -3.411 1.00 96.81 93 TYR A O 1
ATOM 757 N N . GLU A 1 94 ? -3.729 -2.529 -4.188 1.00 93.94 94 GLU A N 1
ATOM 758 C CA . GLU A 1 94 ? -3.426 -2.947 -5.559 1.00 93.94 94 GLU A CA 1
ATOM 759 C C . GLU A 1 94 ? -2.367 -2.047 -6.196 1.00 93.94 94 GLU A C 1
ATOM 761 O O . GLU A 1 94 ? -1.402 -2.544 -6.781 1.00 93.94 94 GLU A O 1
ATOM 766 N N . GLU A 1 95 ? -2.493 -0.734 -6.022 1.00 91.81 95 GLU A N 1
ATOM 767 C CA . GLU A 1 95 ? -1.556 0.235 -6.584 1.00 91.81 95 GLU A CA 1
ATOM 768 C C . GLU A 1 95 ? -0.175 0.165 -5.911 1.00 91.81 95 GLU A C 1
ATOM 770 O O . GLU A 1 95 ? 0.853 0.173 -6.593 1.00 91.81 95 GLU A O 1
ATOM 775 N N . LEU A 1 96 ? -0.125 0.025 -4.581 1.00 94.00 96 LEU A N 1
ATOM 776 C CA . LEU A 1 96 ? 1.129 -0.157 -3.840 1.00 94.00 96 LEU A CA 1
ATOM 777 C C . LEU A 1 96 ? 1.899 -1.392 -4.315 1.00 94.00 96 LEU A C 1
ATOM 779 O O . LEU A 1 96 ? 3.105 -1.325 -4.562 1.00 94.00 96 LEU A O 1
ATOM 783 N N . ILE A 1 97 ? 1.205 -2.518 -4.471 1.00 94.06 97 ILE A N 1
ATOM 784 C CA . ILE A 1 97 ? 1.829 -3.780 -4.870 1.00 94.06 97 ILE A CA 1
ATOM 785 C C . ILE A 1 97 ? 2.228 -3.778 -6.336 1.00 94.06 97 ILE A C 1
ATOM 787 O O . ILE A 1 97 ? 3.320 -4.240 -6.674 1.00 94.06 97 ILE A O 1
ATOM 791 N N . THR A 1 98 ? 1.392 -3.214 -7.202 1.00 90.25 98 THR A N 1
ATOM 792 C CA . THR A 1 98 ? 1.717 -3.082 -8.622 1.00 90.25 98 THR A CA 1
ATOM 793 C C . THR A 1 98 ? 2.978 -2.241 -8.806 1.00 90.25 98 THR A C 1
ATOM 795 O O . THR A 1 98 ? 3.897 -2.671 -9.507 1.00 90.25 98 THR A O 1
ATOM 798 N N . ASN A 1 99 ? 3.091 -1.110 -8.099 1.00 87.75 99 ASN A N 1
ATOM 799 C CA . ASN A 1 99 ? 4.311 -0.300 -8.100 1.00 87.75 99 ASN A CA 1
ATOM 800 C C . ASN A 1 99 ? 5.515 -1.067 -7.544 1.00 87.75 99 ASN A C 1
ATOM 802 O O . ASN A 1 99 ? 6.594 -1.022 -8.138 1.00 87.75 99 ASN A O 1
ATOM 806 N N . ALA A 1 100 ? 5.342 -1.818 -6.455 1.00 90.31 100 ALA A N 1
ATOM 807 C CA . ALA A 1 100 ? 6.422 -2.609 -5.879 1.00 90.31 100 ALA A CA 1
ATOM 808 C C . ALA A 1 100 ? 6.958 -3.669 -6.860 1.00 90.31 100 ALA A C 1
ATOM 810 O O . ALA A 1 100 ? 8.174 -3.761 -7.022 1.00 90.31 100 ALA A O 1
ATOM 811 N N . PHE A 1 101 ? 6.111 -4.418 -7.578 1.00 90.00 101 PHE A N 1
ATOM 812 C CA . PHE A 1 101 ? 6.578 -5.366 -8.609 1.00 90.00 101 PHE A CA 1
ATOM 813 C C . PHE A 1 101 ? 7.256 -4.642 -9.768 1.00 90.00 101 PHE A C 1
ATOM 815 O O . PHE A 1 101 ? 8.373 -4.988 -10.173 1.00 90.00 101 PHE A O 1
ATOM 822 N N . LYS A 1 102 ? 6.608 -3.588 -10.261 1.00 84.56 102 LYS A N 1
ATOM 823 C CA . LYS A 1 102 ? 7.070 -2.830 -11.415 1.00 84.56 102 LYS A CA 1
ATOM 824 C C . LYS A 1 102 ? 8.453 -2.221 -11.200 1.00 84.56 102 LYS A C 1
ATOM 826 O O . LYS A 1 102 ? 9.307 -2.340 -12.078 1.00 84.56 102 LYS A O 1
ATOM 831 N N . PHE A 1 103 ? 8.703 -1.605 -10.049 1.00 81.19 103 PHE A N 1
ATOM 832 C CA . PHE A 1 103 ? 9.955 -0.888 -9.782 1.00 81.19 103 PHE A CA 1
ATOM 833 C C . PHE A 1 103 ? 11.032 -1.735 -9.100 1.00 81.19 103 PHE A C 1
ATOM 835 O O . PHE A 1 103 ? 12.109 -1.221 -8.791 1.00 81.19 103 PHE A O 1
ATOM 842 N N . SER A 1 104 ? 10.780 -3.030 -8.909 1.00 86.12 104 SER A N 1
ATOM 843 C CA . SER A 1 104 ? 11.765 -3.946 -8.338 1.00 86.12 104 SER A CA 1
ATOM 844 C C . SER A 1 104 ? 12.627 -4.656 -9.376 1.00 86.12 104 SER A C 1
ATOM 846 O O . SER A 1 104 ? 12.246 -4.814 -10.543 1.00 86.12 104 SER A O 1
ATOM 848 N N . GLU A 1 105 ? 13.797 -5.105 -8.917 1.00 85.50 105 GLU A N 1
ATOM 849 C CA . GLU A 1 105 ? 14.690 -5.992 -9.666 1.00 85.50 105 GLU A CA 1
ATOM 850 C C . GLU A 1 105 ? 13.995 -7.309 -10.048 1.00 85.50 105 GLU A C 1
ATOM 852 O O . GLU A 1 105 ? 13.116 -7.805 -9.337 1.00 85.50 105 GLU A O 1
ATOM 857 N N . GLU A 1 106 ? 14.414 -7.905 -11.162 1.00 87.75 106 GLU A N 1
ATOM 858 C CA . GLU A 1 106 ? 13.993 -9.259 -11.534 1.00 87.75 106 GLU A CA 1
ATOM 859 C C . GLU A 1 106 ? 14.555 -10.295 -10.556 1.00 87.75 106 GLU A C 1
ATOM 861 O O . GLU A 1 106 ? 15.640 -10.108 -10.004 1.00 87.75 106 GLU A O 1
ATOM 866 N N . ASN A 1 107 ? 13.841 -11.407 -10.361 1.00 90.31 107 ASN A N 1
ATOM 867 C CA . ASN A 1 107 ? 14.218 -12.465 -9.412 1.00 90.31 107 ASN A CA 1
ATOM 868 C C . ASN A 1 107 ? 14.372 -11.972 -7.959 1.00 90.31 107 ASN A C 1
ATOM 870 O O . ASN A 1 107 ? 15.137 -12.544 -7.180 1.00 90.31 107 ASN A O 1
ATOM 874 N N . SER A 1 108 ? 13.680 -10.888 -7.600 1.00 90.31 108 SER A N 1
ATOM 875 C CA . SER A 1 108 ? 13.621 -10.363 -6.234 1.00 90.31 108 SER A CA 1
ATOM 876 C C . SER A 1 108 ? 12.296 -10.720 -5.561 1.00 90.31 108 SER A C 1
ATOM 878 O O . SER A 1 108 ? 11.450 -11.408 -6.130 1.00 90.31 108 SER A O 1
ATOM 880 N N . PHE A 1 109 ? 12.107 -10.257 -4.331 1.00 91.62 109 PHE A N 1
ATOM 881 C CA . PHE A 1 109 ? 10.878 -10.473 -3.587 1.00 91.62 109 PHE A CA 1
ATOM 882 C C . PHE A 1 109 ? 10.343 -9.165 -3.016 1.00 91.62 109 PHE A C 1
ATOM 884 O O . PHE A 1 109 ? 11.103 -8.250 -2.688 1.00 91.62 109 PHE A O 1
ATOM 891 N N . ILE A 1 110 ? 9.025 -9.114 -2.868 1.00 94.44 110 ILE A N 1
ATOM 892 C CA . ILE A 1 110 ? 8.301 -8.053 -2.174 1.00 94.44 110 ILE A CA 1
ATOM 893 C C . ILE A 1 110 ? 7.848 -8.606 -0.832 1.00 94.44 110 ILE A C 1
ATOM 895 O O . ILE A 1 110 ? 7.294 -9.706 -0.763 1.00 94.44 110 ILE A O 1
ATOM 899 N N . THR A 1 111 ? 8.051 -7.834 0.229 1.00 96.19 111 THR A N 1
ATOM 900 C CA . THR A 1 111 ? 7.597 -8.190 1.574 1.00 96.19 111 THR A CA 1
ATOM 901 C C . THR A 1 111 ? 6.511 -7.227 2.024 1.00 96.19 111 THR A C 1
ATOM 903 O O . THR A 1 111 ? 6.713 -6.018 2.006 1.00 96.19 111 THR A O 1
ATOM 906 N N . VAL A 1 112 ? 5.379 -7.762 2.475 1.00 97.50 112 VAL A N 1
ATOM 907 C CA . VAL A 1 112 ? 4.255 -6.999 3.019 1.00 97.50 112 VAL A CA 1
ATOM 908 C C . VAL A 1 112 ? 4.108 -7.295 4.502 1.00 97.50 112 VAL A C 1
ATOM 910 O O . VAL A 1 112 ? 3.867 -8.440 4.900 1.00 97.50 112 VAL A O 1
ATOM 913 N N . LEU A 1 113 ? 4.247 -6.264 5.329 1.00 97.44 113 LEU A N 1
ATOM 914 C CA . LEU A 1 113 ? 4.146 -6.353 6.781 1.00 97.44 113 LEU A CA 1
ATOM 915 C C . LEU A 1 113 ? 2.911 -5.605 7.282 1.00 97.44 113 LEU A C 1
ATOM 917 O O . LEU A 1 113 ? 2.651 -4.476 6.876 1.00 97.44 113 LEU A O 1
ATOM 921 N N . PHE A 1 114 ? 2.189 -6.227 8.212 1.00 97.62 114 PHE A N 1
ATOM 922 C CA . PHE A 1 114 ? 1.106 -5.596 8.957 1.00 97.62 114 PHE A CA 1
ATOM 923 C C . PHE A 1 114 ? 1.497 -5.498 10.424 1.00 97.62 114 PHE A C 1
ATOM 925 O O . PHE A 1 114 ? 1.811 -6.509 11.058 1.00 97.62 114 PHE A O 1
ATOM 932 N N . TYR A 1 115 ? 1.454 -4.298 10.984 1.00 97.06 115 TYR A N 1
ATOM 933 C CA . TYR A 1 115 ? 1.755 -4.080 12.395 1.00 97.06 115 TYR A CA 1
ATOM 934 C C . TYR A 1 115 ? 0.991 -2.884 12.949 1.00 97.06 115 TYR A C 1
ATOM 936 O O . TYR A 1 115 ? 0.369 -2.120 12.218 1.00 97.06 115 TYR A O 1
ATOM 944 N N . ILE A 1 116 ? 1.003 -2.754 14.274 1.00 95.44 116 ILE A N 1
ATOM 945 C CA . ILE A 1 116 ? 0.467 -1.583 14.961 1.00 95.44 116 ILE A CA 1
ATOM 946 C C . ILE A 1 116 ? 1.636 -0.821 15.557 1.00 95.44 116 ILE A C 1
ATOM 948 O O . ILE A 1 116 ? 2.412 -1.378 16.334 1.00 95.44 116 ILE A O 1
ATOM 952 N N . GLN A 1 117 ? 1.736 0.458 15.221 1.00 93.12 117 GLN A N 1
ATOM 953 C CA . GLN A 1 117 ? 2.753 1.351 15.755 1.00 93.12 117 GLN A CA 1
ATOM 954 C C . GLN A 1 117 ? 2.143 2.733 15.972 1.00 93.12 117 GLN A C 1
ATOM 956 O O . GLN A 1 117 ? 1.379 3.213 15.145 1.00 93.12 117 GLN A O 1
ATOM 961 N N . ASN A 1 118 ? 2.470 3.378 17.096 1.00 91.38 118 ASN A N 1
ATOM 962 C CA . ASN A 1 118 ? 2.066 4.760 17.387 1.00 91.38 118 ASN A CA 1
ATOM 963 C C . ASN A 1 118 ? 0.558 5.035 17.200 1.00 91.38 118 ASN A C 1
ATOM 965 O O . ASN A 1 118 ? 0.186 6.065 16.653 1.00 91.38 118 ASN A O 1
ATOM 969 N N . GLN A 1 119 ? -0.308 4.122 17.663 1.00 94.44 119 GLN A N 1
ATOM 970 C CA . GLN A 1 119 ? -1.772 4.214 17.509 1.00 94.44 119 GLN A CA 1
ATOM 971 C C . GLN A 1 119 ? -2.274 4.192 16.055 1.00 94.44 119 GLN A C 1
ATOM 973 O O . GLN A 1 119 ? -3.407 4.588 15.801 1.00 94.44 119 GLN A O 1
ATOM 978 N N . SER A 1 120 ? -1.490 3.656 15.126 1.00 96.81 120 SER A N 1
ATOM 979 C CA . SER A 1 120 ? -1.904 3.403 13.747 1.00 96.81 120 SER A CA 1
ATOM 980 C C . SER A 1 120 ? -1.808 1.919 13.417 1.00 96.81 120 SER A C 1
ATOM 982 O O . SER A 1 120 ? -0.939 1.207 13.925 1.00 96.81 120 SER A O 1
ATOM 984 N N . PHE A 1 121 ? -2.717 1.450 12.569 1.00 97.69 121 PHE A N 1
ATOM 985 C CA . PHE A 1 121 ? -2.534 0.227 11.806 1.00 97.69 121 PHE A CA 1
ATOM 986 C C . PHE A 1 121 ? -1.681 0.555 10.584 1.00 97.69 121 PHE A C 1
ATOM 988 O O . PHE A 1 121 ? -2.039 1.427 9.793 1.00 97.69 121 PHE A O 1
ATOM 995 N N . THR A 1 122 ? -0.568 -0.148 10.440 1.00 97.88 122 THR A N 1
ATOM 996 C CA . THR A 1 122 ? 0.427 0.120 9.411 1.00 97.88 122 THR A CA 1
ATOM 997 C C . THR A 1 122 ? 0.510 -1.051 8.444 1.00 97.88 122 THR A C 1
ATOM 999 O O . THR A 1 122 ? 0.669 -2.204 8.857 1.00 97.88 122 THR A O 1
ATOM 1002 N N . THR A 1 123 ? 0.415 -0.743 7.150 1.00 98.25 123 THR A N 1
ATOM 1003 C CA . THR A 1 123 ? 0.766 -1.651 6.053 1.00 98.25 123 THR A CA 1
ATOM 1004 C C . THR A 1 123 ? 2.074 -1.178 5.433 1.00 98.25 123 THR A C 1
ATOM 1006 O O . THR A 1 123 ? 2.138 -0.083 4.879 1.00 98.25 123 THR A O 1
ATOM 1009 N N . SER A 1 124 ? 3.108 -2.004 5.528 1.00 97.31 124 SER A N 1
ATOM 1010 C CA . SER A 1 124 ? 4.432 -1.746 4.968 1.00 97.31 124 SER A CA 1
ATOM 1011 C C . SER A 1 124 ? 4.667 -2.650 3.762 1.00 97.31 124 SER A C 1
ATOM 1013 O O . SER A 1 124 ? 4.458 -3.860 3.846 1.00 97.31 124 SER A O 1
ATOM 1015 N N . VAL A 1 125 ? 5.075 -2.064 2.637 1.00 96.62 125 VAL A N 1
ATOM 1016 C CA . VAL A 1 125 ? 5.424 -2.763 1.395 1.00 96.62 125 VAL A CA 1
ATOM 1017 C C . VAL A 1 125 ? 6.890 -2.491 1.093 1.00 96.62 125 VAL A C 1
ATOM 1019 O O . VAL A 1 125 ? 7.271 -1.372 0.753 1.00 96.62 125 VAL A O 1
ATOM 1022 N N . ILE A 1 126 ? 7.714 -3.526 1.229 1.00 94.06 126 ILE A N 1
ATOM 1023 C CA . ILE A 1 126 ? 9.168 -3.461 1.110 1.00 94.06 126 ILE A CA 1
ATOM 1024 C C . ILE A 1 126 ? 9.596 -4.122 -0.190 1.00 94.06 126 ILE A C 1
ATOM 1026 O O . ILE A 1 126 ? 9.215 -5.262 -0.471 1.00 94.06 126 ILE A O 1
ATOM 1030 N N . ASN A 1 127 ? 10.435 -3.437 -0.957 1.00 90.81 127 ASN A N 1
ATOM 1031 C CA . ASN A 1 127 ? 10.889 -3.914 -2.251 1.00 90.81 127 ASN A CA 1
ATOM 1032 C C . ASN A 1 127 ? 12.339 -3.484 -2.538 1.00 90.81 127 ASN A C 1
ATOM 1034 O O . ASN A 1 127 ? 12.853 -2.521 -1.962 1.00 90.81 127 ASN A O 1
ATOM 1038 N N . LYS A 1 128 ? 13.021 -4.218 -3.423 1.00 87.19 128 LYS A N 1
ATOM 1039 C CA . LYS A 1 128 ? 14.392 -3.897 -3.842 1.00 87.19 128 LYS A CA 1
ATOM 1040 C C . LYS A 1 128 ? 14.362 -3.135 -5.172 1.00 87.19 128 LYS A C 1
ATOM 1042 O O . LYS A 1 128 ? 14.082 -3.765 -6.194 1.00 87.19 128 LYS A O 1
ATOM 1047 N N . PRO A 1 129 ? 14.632 -1.817 -5.192 1.00 81.62 129 PRO A N 1
ATOM 1048 C CA . PRO A 1 129 ? 14.539 -1.017 -6.406 1.00 81.62 129 PRO A CA 1
ATOM 1049 C C . PRO A 1 129 ? 15.620 -1.379 -7.426 1.00 81.62 129 PRO A C 1
ATOM 1051 O O . PRO A 1 129 ? 16.774 -1.621 -7.069 1.00 81.62 129 PRO A O 1
ATOM 1054 N N . PHE A 1 130 ? 15.280 -1.317 -8.711 1.00 73.00 130 PHE A N 1
ATOM 1055 C CA . PHE A 1 130 ? 16.266 -1.467 -9.783 1.00 73.00 130 PHE A CA 1
ATOM 1056 C C . PHE A 1 130 ? 17.249 -0.281 -9.816 1.00 73.00 130 PHE A C 1
ATOM 1058 O O . PHE A 1 130 ? 16.842 0.881 -9.788 1.00 73.00 130 PHE A O 1
ATOM 1065 N N . HIS A 1 131 ? 18.552 -0.558 -9.905 1.00 63.75 131 HIS A N 1
ATOM 1066 C CA . HIS A 1 131 ? 19.599 0.465 -10.019 1.00 63.75 131 HIS A CA 1
ATOM 1067 C C . HIS A 1 131 ? 20.026 0.631 -11.490 1.00 63.75 131 HIS A C 1
ATOM 1069 O O . HIS A 1 131 ? 20.694 -0.240 -12.040 1.00 63.75 131 HIS A O 1
ATOM 1075 N N . VAL A 1 132 ? 19.662 1.749 -12.137 1.00 48.06 132 VAL A N 1
ATOM 1076 C CA . VAL A 1 132 ? 20.042 2.026 -13.548 1.00 48.06 132 VAL A CA 1
ATOM 1077 C C . VAL A 1 132 ? 21.482 2.535 -13.663 1.00 48.06 132 VAL A C 1
ATOM 1079 O O . VAL A 1 132 ? 22.163 2.248 -14.642 1.00 48.06 132 VAL A O 1
ATOM 1082 N N . GLU A 1 133 ? 21.989 3.232 -12.645 1.00 47.41 133 GLU A N 1
ATOM 1083 C CA . GLU A 1 133 ? 23.360 3.744 -12.623 1.00 47.41 133 GLU A CA 1
ATOM 1084 C C . GLU A 1 133 ? 24.005 3.434 -11.274 1.00 47.41 133 GLU A C 1
ATOM 1086 O O . GLU A 1 133 ? 23.450 3.743 -10.220 1.00 47.41 133 GLU A O 1
ATOM 1091 N N . LYS A 1 134 ? 25.205 2.841 -11.303 1.00 43.06 134 LYS A N 1
ATOM 1092 C CA . LYS A 1 134 ? 25.971 2.397 -10.123 1.00 43.06 134 LYS A CA 1
ATOM 1093 C C . LYS A 1 134 ? 26.321 3.508 -9.111 1.00 43.06 134 LYS A C 1
ATOM 1095 O O . LYS A 1 134 ? 26.931 3.197 -8.094 1.00 43.06 134 LYS A O 1
ATOM 1100 N N . GLU A 1 135 ? 25.964 4.771 -9.362 1.00 42.81 135 GLU A N 1
ATOM 1101 C CA . GLU A 1 135 ? 26.489 5.927 -8.619 1.00 42.81 135 GLU A CA 1
ATOM 1102 C C . GLU A 1 135 ? 25.446 6.903 -8.043 1.00 42.81 135 GLU A C 1
ATOM 1104 O O . GLU A 1 135 ? 25.837 7.840 -7.347 1.00 42.81 135 GLU A O 1
ATOM 1109 N N . LYS A 1 136 ? 24.133 6.710 -8.237 1.00 50.38 136 LYS A N 1
ATOM 1110 C CA . LYS A 1 136 ? 23.120 7.618 -7.657 1.00 50.38 136 LYS A CA 1
ATOM 1111 C C . LYS A 1 136 ? 22.121 6.898 -6.760 1.00 50.38 136 LYS A C 1
ATOM 1113 O O . LYS A 1 136 ? 21.056 6.478 -7.196 1.00 50.38 136 LYS A O 1
ATOM 1118 N N . SER A 1 137 ? 22.432 6.849 -5.467 1.00 55.97 137 SER A N 1
ATOM 1119 C CA . SER A 1 137 ? 21.404 6.675 -4.440 1.00 55.97 137 SER A CA 1
ATOM 1120 C C . SER A 1 137 ? 20.561 7.954 -4.371 1.00 55.97 137 SER A C 1
ATOM 1122 O O . SER A 1 137 ? 21.079 9.006 -4.001 1.00 55.97 137 SER A O 1
ATOM 1124 N N . PHE A 1 138 ? 19.272 7.882 -4.708 1.00 59.88 138 PHE A N 1
ATOM 1125 C CA . PHE A 1 138 ? 18.353 9.024 -4.577 1.00 59.88 138 PHE A CA 1
ATOM 1126 C C . PHE A 1 138 ? 18.246 9.479 -3.112 1.00 59.88 138 PHE A C 1
ATOM 1128 O O . PHE A 1 138 ? 18.297 8.649 -2.210 1.00 59.88 138 PHE A O 1
ATOM 1135 N N . THR A 1 139 ? 18.092 10.767 -2.819 1.00 67.88 139 THR A N 1
ATOM 1136 C CA . THR A 1 139 ? 17.764 11.229 -1.458 1.00 67.88 139 THR A CA 1
ATOM 1137 C C . THR A 1 139 ? 16.328 10.844 -1.094 1.00 67.88 139 THR A C 1
ATOM 1139 O O . THR A 1 139 ? 15.522 10.528 -1.966 1.00 67.88 139 THR A O 1
ATOM 1142 N N . LEU A 1 140 ? 15.976 10.863 0.195 1.00 66.62 140 LEU A N 1
ATOM 1143 C CA . LEU A 1 140 ? 14.592 10.601 0.608 1.00 66.62 140 LEU A CA 1
ATOM 1144 C C . LEU A 1 140 ? 13.614 11.634 0.020 1.00 66.62 140 LEU A C 1
ATOM 1146 O O . LEU A 1 140 ? 12.530 11.275 -0.420 1.00 66.62 140 LEU A O 1
ATOM 1150 N N . GLU A 1 141 ? 14.035 12.897 -0.075 1.00 68.12 141 GLU A N 1
ATOM 1151 C CA . GLU A 1 141 ? 13.266 13.959 -0.737 1.00 68.12 141 GLU A CA 1
ATOM 1152 C C . GLU A 1 141 ? 13.003 13.651 -2.216 1.00 68.12 141 GLU A C 1
ATOM 1154 O O . GLU A 1 141 ? 11.901 13.867 -2.704 1.00 68.12 141 GLU A O 1
ATOM 1159 N N . GLN A 1 142 ? 13.985 13.085 -2.924 1.00 66.69 142 GLN A N 1
ATOM 1160 C CA . GLN A 1 142 ? 13.807 12.661 -4.315 1.00 66.69 142 GLN A CA 1
ATOM 1161 C C . GLN A 1 142 ? 12.852 11.473 -4.444 1.00 66.69 142 GLN A C 1
ATOM 1163 O O . GLN A 1 142 ? 12.150 11.371 -5.446 1.00 66.69 142 GLN A O 1
ATOM 1168 N N . TYR A 1 143 ? 12.805 10.594 -3.441 1.00 71.12 143 TYR A N 1
ATOM 1169 C CA . TYR A 1 143 ? 11.811 9.529 -3.390 1.00 71.12 143 TYR A CA 1
ATOM 1170 C C . TYR A 1 143 ? 10.408 10.060 -3.108 1.00 71.12 143 TYR A C 1
ATOM 1172 O O . TYR A 1 143 ? 9.473 9.538 -3.691 1.00 71.12 143 TYR A O 1
ATOM 1180 N N . ASN A 1 144 ? 10.236 11.115 -2.307 1.00 71.94 144 ASN A N 1
ATOM 1181 C CA . ASN A 1 144 ? 8.913 11.707 -2.069 1.00 71.94 144 ASN A CA 1
ATOM 1182 C C . ASN A 1 144 ? 8.269 12.284 -3.338 1.00 71.94 144 ASN A C 1
ATOM 1184 O O . ASN A 1 144 ? 7.047 12.334 -3.424 1.00 71.94 144 ASN A O 1
ATOM 1188 N N . LEU A 1 145 ? 9.064 12.644 -4.353 1.00 67.12 145 LEU A N 1
ATOM 1189 C CA . LEU A 1 145 ? 8.532 13.109 -5.638 1.00 67.12 145 LEU A CA 1
ATOM 1190 C C . LEU A 1 145 ? 7.628 12.072 -6.320 1.00 67.12 145 LEU A C 1
ATOM 1192 O O . LEU A 1 145 ? 6.821 12.448 -7.156 1.00 67.12 145 LEU A O 1
ATOM 1196 N N . VAL A 1 146 ? 7.709 10.783 -5.964 1.00 70.44 146 VAL A N 1
ATOM 1197 C CA . VAL A 1 146 ? 6.830 9.741 -6.526 1.00 70.44 146 VAL A CA 1
ATOM 1198 C C . VAL A 1 146 ? 5.352 9.914 -6.168 1.00 70.44 146 VAL A C 1
ATOM 1200 O O . VAL A 1 146 ? 4.514 9.304 -6.827 1.00 70.44 146 VAL A O 1
ATOM 1203 N N . PHE A 1 147 ? 5.034 10.718 -5.149 1.00 70.44 147 PHE A N 1
ATOM 1204 C CA . PHE A 1 147 ? 3.657 11.064 -4.785 1.00 70.44 147 PHE A CA 1
ATOM 1205 C C . PHE A 1 147 ? 3.122 12.262 -5.584 1.00 70.44 147 PHE A C 1
ATOM 1207 O O . PHE A 1 147 ? 1.907 12.448 -5.657 1.00 70.44 147 PHE A O 1
ATOM 1214 N N . GLU A 1 148 ? 3.995 13.039 -6.236 1.00 69.00 148 GLU A N 1
ATOM 1215 C CA . GLU A 1 148 ? 3.587 14.190 -7.039 1.00 69.00 148 GLU A CA 1
ATOM 1216 C C . GLU A 1 148 ? 2.877 13.742 -8.327 1.00 69.00 148 GLU A C 1
ATOM 1218 O O . GLU A 1 148 ? 3.395 12.880 -9.050 1.00 69.00 148 GLU A O 1
ATOM 1223 N N . PRO A 1 149 ? 1.725 14.350 -8.671 1.00 63.28 149 PRO A N 1
ATOM 1224 C CA . PRO A 1 149 ? 1.013 14.026 -9.896 1.00 63.28 149 PRO A CA 1
ATOM 1225 C C . PRO A 1 149 ? 1.922 14.147 -11.123 1.00 63.28 149 PRO A C 1
ATOM 1227 O O . PRO A 1 149 ? 2.632 15.139 -11.299 1.00 63.28 149 PRO A O 1
ATOM 1230 N N . PHE A 1 150 ? 1.856 13.163 -12.018 1.00 65.44 150 PHE A N 1
ATOM 1231 C CA . PHE A 1 150 ? 2.641 13.117 -13.259 1.00 65.44 150 PHE A CA 1
ATOM 1232 C C . PHE A 1 150 ? 4.145 12.927 -13.084 1.00 65.44 150 PHE A C 1
ATOM 1234 O O . PHE A 1 150 ? 4.871 12.887 -14.085 1.00 65.44 150 PHE A O 1
ATOM 1241 N N . PHE A 1 151 ? 4.632 12.742 -11.855 1.00 63.03 151 PHE A N 1
ATOM 1242 C CA . PHE A 1 151 ? 6.033 12.430 -11.654 1.00 63.03 151 PHE A CA 1
ATOM 1243 C C . PHE A 1 151 ? 6.358 11.039 -12.202 1.00 63.03 151 PHE A C 1
ATOM 1245 O O . PHE A 1 151 ? 5.739 10.027 -11.867 1.00 63.03 151 PHE A O 1
ATOM 1252 N N . ARG A 1 152 ? 7.367 10.987 -13.073 1.00 63.62 152 ARG A N 1
ATOM 1253 C CA . ARG A 1 152 ? 7.871 9.751 -13.669 1.00 63.62 152 ARG A CA 1
ATOM 1254 C C . ARG A 1 152 ? 9.381 9.751 -13.636 1.00 63.62 152 ARG A C 1
ATOM 1256 O O . ARG A 1 152 ? 10.028 10.684 -14.109 1.00 63.62 152 ARG A O 1
ATOM 1263 N N . ASN A 1 153 ? 9.945 8.637 -13.194 1.00 58.25 153 ASN A N 1
ATOM 1264 C CA . ASN A 1 153 ? 11.325 8.333 -13.513 1.00 58.25 153 ASN A CA 1
ATOM 1265 C C . ASN A 1 153 ? 11.350 7.699 -14.915 1.00 58.25 153 ASN A C 1
ATOM 1267 O O . ASN A 1 153 ? 11.047 6.517 -15.073 1.00 58.25 153 ASN A O 1
ATOM 1271 N N . TYR A 1 154 ? 11.624 8.512 -15.944 1.00 49.59 154 TYR A N 1
ATOM 1272 C CA . TYR A 1 154 ? 11.524 8.143 -17.369 1.00 49.59 154 TYR A CA 1
ATOM 1273 C C . TYR A 1 154 ? 12.338 6.897 -17.768 1.00 49.59 154 TYR A C 1
ATOM 1275 O O . TYR A 1 154 ? 12.055 6.293 -18.797 1.00 49.59 154 TYR A O 1
ATOM 1283 N N . ASN A 1 155 ? 13.295 6.474 -16.940 1.00 47.03 155 ASN A N 1
ATOM 1284 C CA . ASN A 1 155 ? 14.142 5.308 -17.185 1.00 47.03 155 ASN A CA 1
ATOM 1285 C C . ASN A 1 155 ? 13.474 3.948 -16.866 1.00 47.03 155 ASN A C 1
ATOM 1287 O O . ASN A 1 155 ? 14.111 2.917 -17.061 1.00 47.03 155 ASN A O 1
ATOM 1291 N N . PHE A 1 156 ? 12.225 3.914 -16.372 1.00 53.03 156 PHE A N 1
ATOM 1292 C CA . PHE A 1 156 ? 11.594 2.703 -15.809 1.00 53.03 156 PHE A CA 1
ATOM 1293 C C . PHE A 1 156 ? 10.179 2.417 -16.346 1.00 53.03 156 PHE A C 1
ATOM 1295 O O . PHE A 1 156 ? 9.257 2.138 -15.573 1.00 53.03 156 PHE A O 1
ATOM 1302 N N . VAL A 1 157 ? 9.982 2.508 -17.663 1.00 51.56 157 VAL A N 1
ATOM 1303 C CA . VAL A 1 157 ? 8.703 2.154 -18.302 1.00 51.56 157 VAL A CA 1
ATOM 1304 C C . VAL A 1 157 ? 8.717 0.673 -18.683 1.00 51.56 157 VAL A C 1
ATOM 1306 O O . VAL A 1 157 ? 9.502 0.262 -19.533 1.00 51.56 157 VAL A O 1
ATOM 1309 N N . ASP A 1 158 ? 7.854 -0.122 -18.050 1.00 54.31 158 ASP A N 1
ATOM 1310 C CA . ASP A 1 158 ? 7.646 -1.539 -18.373 1.00 54.31 158 ASP A CA 1
ATOM 1311 C C . ASP A 1 158 ? 6.189 -1.754 -18.800 1.00 54.31 158 ASP A C 1
ATOM 1313 O O . ASP A 1 158 ? 5.286 -1.877 -17.971 1.00 54.31 158 ASP A O 1
ATOM 1317 N N . GLU A 1 159 ? 5.959 -1.773 -20.115 1.00 52.84 159 GLU A N 1
ATOM 1318 C CA . GLU A 1 159 ? 4.622 -1.845 -20.725 1.00 52.84 159 GLU A CA 1
ATOM 1319 C C . GLU A 1 159 ? 3.876 -3.155 -20.405 1.00 52.84 159 GLU A C 1
ATOM 1321 O O . GLU A 1 159 ? 2.653 -3.229 -20.549 1.00 52.84 159 GLU A O 1
ATOM 1326 N N . ARG A 1 160 ? 4.582 -4.184 -19.912 1.00 55.84 160 ARG A N 1
ATOM 1327 C CA . ARG A 1 160 ? 4.006 -5.498 -19.576 1.00 55.84 160 ARG A CA 1
ATOM 1328 C C . ARG A 1 160 ? 3.051 -5.454 -18.387 1.00 55.84 160 ARG A C 1
ATOM 1330 O O . ARG A 1 160 ? 2.187 -6.319 -18.285 1.00 55.84 160 ARG A O 1
ATOM 1337 N N . TYR A 1 161 ? 3.178 -4.459 -17.509 1.00 52.97 161 TYR A N 1
ATOM 1338 C CA . TYR A 1 161 ? 2.302 -4.311 -16.344 1.00 52.97 161 TYR A CA 1
ATOM 1339 C C . TYR A 1 161 ? 0.894 -3.815 -16.719 1.00 52.97 161 TYR A C 1
ATOM 1341 O O . TYR A 1 161 ? 0.026 -3.766 -15.854 1.00 52.97 161 TYR A O 1
ATOM 1349 N N . ASN A 1 162 ? 0.647 -3.461 -17.994 1.00 51.56 162 ASN A N 1
ATOM 1350 C CA . ASN A 1 162 ? -0.613 -2.899 -18.512 1.00 51.56 162 ASN A CA 1
ATOM 1351 C C . ASN A 1 162 ? -1.156 -1.715 -17.677 1.00 51.56 162 ASN A C 1
ATOM 1353 O O . ASN A 1 162 ? -2.312 -1.310 -17.808 1.00 51.56 162 ASN A O 1
ATOM 1357 N N . THR A 1 163 ? -0.303 -1.136 -16.831 1.00 53.31 163 THR A N 1
ATOM 1358 C CA . THR A 1 163 ? -0.502 0.128 -16.147 1.00 53.31 163 THR A CA 1
ATOM 1359 C C . THR A 1 163 ? -0.038 1.218 -17.082 1.00 53.31 163 THR A C 1
ATOM 1361 O O . THR A 1 163 ? 1.069 1.173 -17.621 1.00 53.31 163 THR A O 1
ATOM 1364 N N . LEU A 1 164 ? -0.874 2.227 -17.281 1.00 47.78 164 LEU A N 1
ATOM 1365 C CA . LEU A 1 164 ? -0.389 3.424 -17.934 1.00 47.78 164 LEU A CA 1
ATOM 1366 C C . LEU A 1 164 ? 0.286 4.289 -16.887 1.00 47.78 164 LEU A C 1
ATOM 1368 O O . LEU A 1 164 ? -0.350 4.821 -15.980 1.00 47.78 164 LEU A O 1
ATOM 1372 N N . ASP A 1 165 ? 1.600 4.373 -17.029 1.00 55.38 165 ASP A N 1
ATOM 1373 C CA . ASP A 1 165 ? 2.526 5.099 -16.175 1.00 55.38 165 ASP A CA 1
ATOM 1374 C C . ASP A 1 165 ? 2.318 6.609 -16.256 1.00 55.38 165 ASP A C 1
ATOM 1376 O O . ASP A 1 165 ? 3.182 7.342 -16.719 1.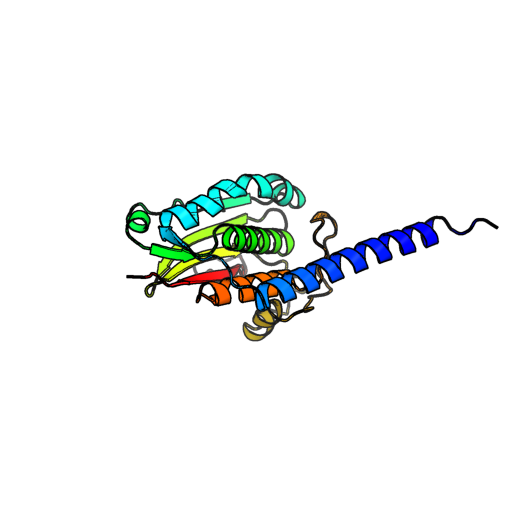00 55.38 165 ASP A O 1
ATOM 1380 N N . TYR A 1 166 ? 1.175 7.121 -15.824 1.00 61.56 166 TYR A N 1
ATOM 1381 C CA . TYR A 1 166 ? 0.953 8.563 -15.791 1.00 61.56 166 TYR A CA 1
ATOM 1382 C C . TYR A 1 166 ? 1.493 9.215 -14.528 1.00 61.56 166 TYR A C 1
ATOM 1384 O O . TYR A 1 166 ? 1.262 10.398 -14.359 1.00 61.56 166 TYR A O 1
ATOM 1392 N N . GLY A 1 167 ? 2.187 8.479 -13.650 1.00 63.34 167 GLY A N 1
ATOM 1393 C CA . GLY A 1 167 ? 2.681 9.024 -12.381 1.00 63.34 167 GLY A CA 1
ATOM 1394 C C . GLY A 1 167 ? 1.552 9.461 -11.445 1.00 63.34 167 GLY A C 1
ATOM 1395 O O . GLY A 1 167 ? 1.712 10.426 -10.716 1.00 63.34 167 GLY A O 1
ATOM 1396 N N . LEU A 1 168 ? 0.382 8.817 -11.536 1.00 71.00 168 LEU A N 1
ATOM 1397 C CA . LEU A 1 168 ? -0.813 9.162 -10.752 1.00 71.00 168 LEU A CA 1
ATOM 1398 C C . LEU A 1 168 ? -1.164 8.113 -9.693 1.00 71.00 168 LEU A C 1
ATOM 1400 O O . LEU A 1 168 ? -2.003 8.366 -8.835 1.00 71.00 168 LEU A O 1
ATOM 1404 N N . GLY A 1 169 ? -0.543 6.934 -9.757 1.00 80.75 169 GLY A N 1
ATOM 1405 C CA . GLY A 1 169 ? -0.856 5.808 -8.885 1.00 80.75 169 GLY A CA 1
ATOM 1406 C C . GLY A 1 169 ? -0.623 6.122 -7.412 1.00 80.75 169 GLY A C 1
ATOM 1407 O O . GLY A 1 169 ? -1.556 6.137 -6.617 1.00 80.75 169 GLY A O 1
ATOM 1408 N N . LEU A 1 170 ? 0.613 6.458 -7.046 1.00 87.00 170 LEU A N 1
ATOM 1409 C CA . LEU A 1 170 ? 0.946 6.780 -5.656 1.00 87.00 170 LEU A CA 1
ATOM 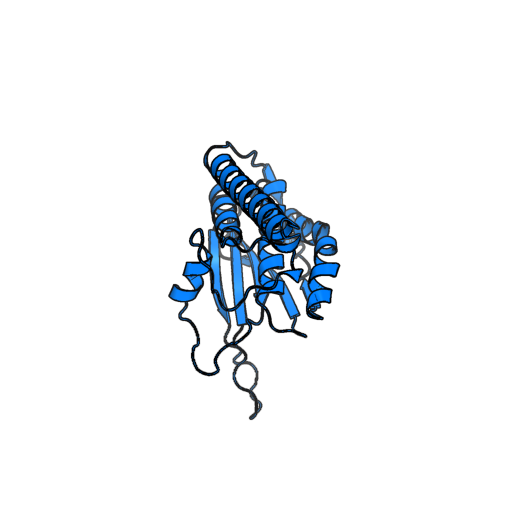1410 C C . LEU A 1 170 ? 0.299 8.087 -5.174 1.00 87.00 170 LEU A C 1
ATOM 1412 O O . LEU A 1 170 ? -0.047 8.174 -4.001 1.00 87.00 170 LEU A O 1
ATOM 1416 N N . THR A 1 171 ? 0.033 9.044 -6.068 1.00 85.38 171 THR A N 1
ATOM 1417 C CA . THR A 1 171 ? -0.816 10.210 -5.770 1.00 85.38 171 THR A CA 1
ATOM 1418 C C . THR A 1 171 ? -2.229 9.786 -5.360 1.00 85.38 171 THR A C 1
ATOM 1420 O O . THR A 1 171 ? -2.774 10.287 -4.382 1.00 85.38 171 THR A O 1
ATOM 1423 N N . MET A 1 172 ? -2.838 8.839 -6.081 1.00 88.69 172 MET A N 1
ATOM 1424 C CA . MET A 1 172 ? -4.154 8.300 -5.729 1.00 88.69 172 MET A CA 1
ATOM 1425 C C . MET A 1 172 ? -4.113 7.605 -4.364 1.00 88.69 172 MET A C 1
ATOM 1427 O O . MET A 1 172 ? 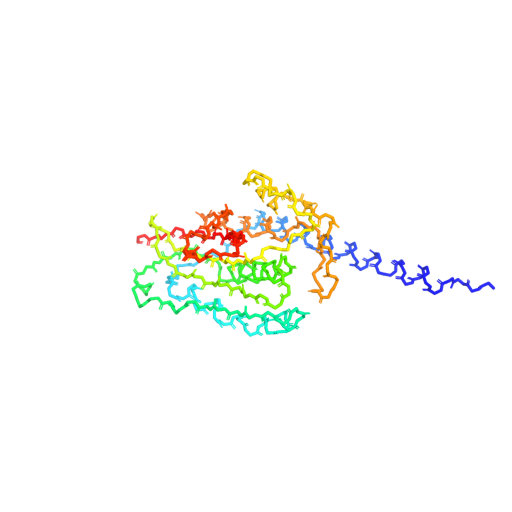-5.030 7.791 -3.569 1.00 88.69 172 MET A O 1
ATOM 1431 N N . VAL A 1 173 ? -3.054 6.844 -4.069 1.00 92.12 173 VAL A N 1
ATOM 1432 C CA . VAL A 1 173 ? -2.876 6.210 -2.752 1.00 92.12 173 VAL A CA 1
ATOM 1433 C C . VAL A 1 173 ? -2.803 7.253 -1.636 1.00 92.12 173 VAL A C 1
ATOM 1435 O O . VAL A 1 173 ? -3.413 7.049 -0.589 1.00 92.12 173 VAL A O 1
ATOM 1438 N N . ASP A 1 174 ? -2.105 8.367 -1.860 1.00 91.69 174 ASP A N 1
ATOM 1439 C CA . ASP A 1 174 ? -2.007 9.466 -0.895 1.00 91.69 174 ASP A CA 1
ATOM 1440 C C . ASP A 1 174 ? -3.376 10.104 -0.622 1.00 91.69 174 ASP A C 1
ATOM 1442 O O . ASP A 1 174 ? -3.830 10.136 0.520 1.00 91.69 174 ASP A O 1
ATOM 1446 N N . ILE A 1 175 ? -4.125 10.448 -1.674 1.00 90.50 175 ILE A N 1
ATOM 1447 C CA . ILE A 1 175 ? -5.498 10.976 -1.557 1.00 90.50 175 ILE A CA 1
ATOM 1448 C C . ILE A 1 175 ? -6.419 9.987 -0.825 1.00 90.50 175 ILE A C 1
ATOM 1450 O O . ILE A 1 175 ? -7.233 10.379 0.016 1.00 90.50 175 ILE A O 1
ATOM 1454 N N . ILE A 1 176 ? -6.309 8.690 -1.132 1.00 93.69 176 ILE A N 1
ATOM 1455 C CA . ILE A 1 176 ? -7.067 7.636 -0.450 1.00 93.69 176 ILE A CA 1
ATOM 1456 C C . ILE A 1 176 ? -6.706 7.604 1.042 1.00 93.69 176 ILE A C 1
ATOM 1458 O O . ILE A 1 176 ? -7.605 7.552 1.886 1.00 93.69 176 ILE A O 1
ATOM 1462 N N . ALA A 1 177 ? -5.415 7.663 1.379 1.00 94.94 177 ALA A N 1
ATOM 1463 C CA . ALA A 1 177 ? -4.951 7.699 2.761 1.00 94.94 177 ALA A CA 1
ATOM 1464 C C . ALA A 1 177 ? -5.511 8.924 3.497 1.00 94.94 177 ALA A C 1
ATOM 1466 O O . ALA A 1 177 ? -6.102 8.758 4.566 1.00 94.94 177 ALA A O 1
ATOM 1467 N N . GLU A 1 178 ? -5.433 10.116 2.902 1.00 94.31 178 GLU A N 1
ATOM 1468 C CA . GLU A 1 178 ? -5.984 11.356 3.464 1.00 94.31 178 GLU A CA 1
ATOM 1469 C C . GLU A 1 178 ? -7.490 11.252 3.738 1.00 94.31 178 GLU A C 1
ATOM 1471 O O . GLU A 1 178 ? -7.954 11.634 4.815 1.00 94.31 178 GLU A O 1
ATOM 1476 N N . LYS A 1 179 ? -8.269 10.658 2.820 1.00 91.81 179 LYS A N 1
ATOM 1477 C CA . LYS A 1 179 ? -9.715 10.429 3.014 1.00 91.81 179 LYS A CA 1
ATOM 1478 C C . LYS A 1 179 ? -10.018 9.545 4.224 1.00 91.81 179 LYS A C 1
ATOM 1480 O O . LYS A 1 179 ? -11.091 9.666 4.807 1.00 91.81 179 LYS A O 1
ATOM 1485 N N . MET A 1 180 ? -9.085 8.685 4.626 1.00 94.38 180 MET A N 1
ATOM 1486 C CA . MET A 1 180 ? -9.189 7.822 5.808 1.00 94.38 180 MET A CA 1
ATOM 1487 C C . MET A 1 180 ? -8.466 8.405 7.037 1.00 94.38 180 MET A C 1
ATOM 1489 O O . MET A 1 180 ? -8.257 7.698 8.024 1.00 94.38 180 MET A O 1
ATOM 1493 N N . ASN A 1 181 ? -8.094 9.694 6.999 1.00 94.50 181 ASN A N 1
ATOM 1494 C CA . ASN A 1 181 ? -7.251 10.385 7.988 1.00 94.50 181 ASN A CA 1
ATOM 1495 C C . ASN A 1 181 ? -5.886 9.714 8.221 1.00 94.50 181 ASN A C 1
ATOM 1497 O O . ASN A 1 181 ? -5.259 9.895 9.265 1.00 94.50 181 ASN A O 1
ATOM 1501 N N . GLY A 1 182 ? -5.453 8.898 7.269 1.00 96.19 182 GLY A N 1
ATOM 1502 C CA . GLY A 1 182 ? -4.159 8.252 7.253 1.00 96.19 182 GLY A CA 1
ATOM 1503 C C . GLY A 1 182 ? -3.106 9.075 6.541 1.00 96.19 182 GLY A C 1
ATOM 1504 O O . GLY A 1 182 ? -3.287 10.251 6.234 1.00 96.19 182 GLY A O 1
ATOM 1505 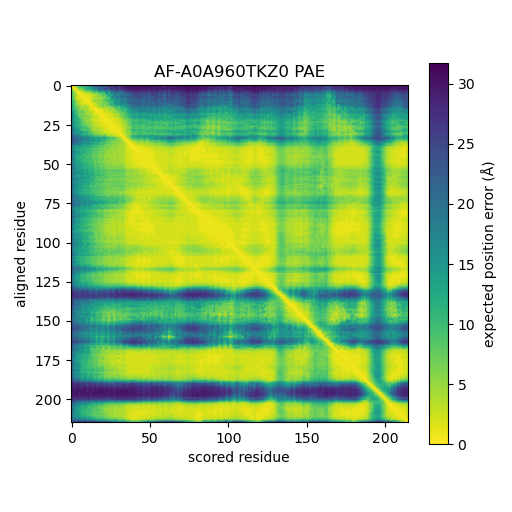N N . ARG A 1 183 ? -1.977 8.422 6.299 1.00 96.19 183 ARG A N 1
ATOM 1506 C CA . ARG A 1 183 ? -0.862 8.978 5.536 1.00 96.19 183 ARG A CA 1
ATOM 1507 C C . ARG A 1 183 ? -0.094 7.865 4.852 1.00 96.19 183 ARG A C 1
ATOM 1509 O O . ARG A 1 183 ? 0.018 6.764 5.398 1.00 96.19 183 ARG A O 1
ATOM 1516 N N . ILE A 1 184 ? 0.501 8.182 3.713 1.00 94.94 184 ILE A N 1
ATOM 1517 C CA . ILE A 1 184 ? 1.512 7.347 3.078 1.00 94.94 184 ILE A CA 1
ATOM 1518 C C . ILE A 1 184 ? 2.865 8.053 3.115 1.00 94.94 184 ILE A C 1
ATOM 1520 O O . ILE A 1 184 ? 2.954 9.274 3.040 1.00 94.94 184 ILE A O 1
ATOM 1524 N N . HIS A 1 185 ? 3.936 7.289 3.279 1.00 91.56 185 HIS A N 1
ATOM 1525 C CA . HIS A 1 185 ? 5.293 7.797 3.135 1.00 91.56 185 HIS A CA 1
ATOM 1526 C C . HIS A 1 185 ? 6.239 6.693 2.678 1.00 91.56 185 HIS A C 1
ATOM 1528 O O . HIS A 1 185 ? 5.901 5.511 2.674 1.00 91.56 185 HIS A O 1
ATOM 1534 N N . ILE A 1 186 ? 7.438 7.098 2.282 1.00 88.62 186 ILE A N 1
ATOM 1535 C CA . ILE A 1 186 ? 8.507 6.213 1.840 1.00 88.62 186 ILE A CA 1
ATOM 1536 C C . ILE A 1 186 ? 9.680 6.304 2.815 1.00 88.62 186 ILE A C 1
ATOM 1538 O O . ILE A 1 186 ? 9.958 7.368 3.370 1.00 88.62 186 ILE A O 1
ATOM 1542 N N . THR A 1 187 ? 10.383 5.197 3.028 1.00 86.50 187 THR A N 1
ATOM 1543 C CA . THR A 1 187 ? 11.647 5.165 3.766 1.00 86.50 187 THR A CA 1
ATOM 1544 C C . THR A 1 187 ? 12.653 4.230 3.104 1.00 86.50 187 THR A C 1
ATOM 1546 O O . THR A 1 187 ? 12.315 3.377 2.281 1.00 86.50 187 THR A O 1
ATOM 1549 N N . LYS A 1 188 ? 13.926 4.421 3.452 1.00 83.44 188 LYS A N 1
ATOM 1550 C CA . LYS A 1 188 ? 15.028 3.561 3.025 1.00 83.44 188 LYS A CA 1
ATOM 1551 C C . LYS A 1 188 ? 15.409 2.615 4.142 1.00 83.44 188 LYS A C 1
ATOM 1553 O O . LYS A 1 188 ? 15.772 3.053 5.234 1.00 83.44 188 LYS A O 1
ATOM 1558 N N . LEU A 1 189 ? 15.461 1.335 3.819 1.00 82.06 189 LEU A N 1
ATOM 1559 C CA . LEU A 1 189 ? 16.012 0.318 4.695 1.00 82.06 189 LEU A CA 1
ATOM 1560 C C . LEU A 1 189 ? 17.457 0.044 4.270 1.00 82.06 189 LEU A C 1
ATOM 1562 O O . LEU A 1 189 ? 17.728 -0.393 3.150 1.00 82.06 189 LEU A O 1
ATOM 1566 N N . LYS A 1 190 ? 18.399 0.321 5.176 1.00 63.31 190 LYS A N 1
ATOM 1567 C CA . LYS A 1 190 ? 19.788 -0.130 5.050 1.00 63.31 190 LYS A CA 1
ATOM 1568 C C . LYS A 1 190 ? 19.935 -1.427 5.835 1.00 63.31 190 LYS A C 1
ATOM 1570 O O . LYS A 1 190 ? 19.917 -1.406 7.065 1.00 63.31 190 LYS A O 1
ATOM 1575 N N . ASP A 1 191 ? 20.085 -2.548 5.136 1.00 53.69 191 ASP A N 1
ATOM 1576 C CA . ASP A 1 191 ? 20.403 -3.823 5.782 1.00 53.69 191 ASP A CA 1
ATOM 1577 C C . ASP A 1 191 ? 21.828 -3.756 6.368 1.00 53.69 191 ASP A C 1
ATOM 1579 O O . ASP A 1 191 ? 22.827 -3.812 5.650 1.00 53.69 191 ASP A O 1
ATOM 1583 N N . HIS A 1 192 ? 21.936 -3.627 7.694 1.00 47.72 192 HIS A N 1
ATOM 1584 C CA . HIS A 1 192 ? 23.202 -3.731 8.439 1.00 47.72 192 HIS A CA 1
ATOM 1585 C C . HIS A 1 192 ? 23.508 -5.173 8.894 1.00 47.72 192 HIS A C 1
ATOM 1587 O O . HIS A 1 192 ? 24.465 -5.414 9.628 1.00 47.72 192 HIS A O 1
ATOM 1593 N N . THR A 1 193 ? 22.693 -6.143 8.479 1.00 41.09 193 THR A N 1
ATOM 1594 C CA . THR A 1 193 ? 22.673 -7.524 8.990 1.00 41.09 193 THR A CA 1
ATOM 1595 C C . THR A 1 193 ? 23.643 -8.479 8.290 1.00 41.09 193 THR A C 1
ATOM 1597 O O . THR A 1 193 ? 23.855 -9.586 8.780 1.00 41.09 193 THR A O 1
ATOM 1600 N N . PHE A 1 194 ? 24.327 -8.061 7.220 1.00 41.12 194 PHE A N 1
ATOM 1601 C CA . PHE A 1 194 ? 25.384 -8.864 6.595 1.00 41.12 194 PHE A CA 1
ATOM 1602 C C . PHE A 1 194 ? 26.779 -8.436 7.062 1.00 41.12 194 PHE A C 1
ATOM 1604 O O . PHE A 1 194 ? 27.530 -7.762 6.358 1.00 41.12 194 PHE A O 1
ATOM 1611 N N . VAL A 1 195 ? 27.183 -8.932 8.235 1.00 38.88 195 VAL A N 1
ATOM 1612 C CA . VAL A 1 195 ? 28.604 -9.085 8.596 1.00 38.88 195 VAL A CA 1
ATOM 1613 C C . VAL A 1 195 ? 29.163 -10.299 7.841 1.00 38.88 195 VAL A C 1
ATOM 1615 O O . VAL A 1 195 ? 29.548 -11.309 8.417 1.00 38.88 195 VAL A O 1
ATOM 1618 N N . SER A 1 196 ? 29.190 -10.233 6.512 1.00 38.84 196 SER A N 1
ATOM 1619 C CA . SER A 1 196 ? 30.011 -11.131 5.702 1.00 38.84 196 SER A CA 1
ATOM 1620 C C . SER A 1 196 ? 30.652 -10.313 4.595 1.00 38.84 196 SER A C 1
ATOM 1622 O O . SER A 1 196 ? 29.971 -9.776 3.723 1.00 38.84 196 SER A O 1
ATOM 1624 N N . LYS A 1 197 ? 31.976 -10.191 4.669 1.00 41.84 197 LYS A N 1
ATOM 1625 C CA . LYS A 1 197 ? 32.843 -9.514 3.702 1.00 41.84 197 LYS A CA 1
ATOM 1626 C C . LYS A 1 197 ? 32.567 -10.040 2.281 1.00 41.84 197 LYS A C 1
ATOM 1628 O O . LYS A 1 197 ? 33.135 -11.069 1.934 1.00 41.84 197 LYS A O 1
ATOM 1633 N N . SER A 1 198 ? 31.681 -9.406 1.499 1.00 41.97 198 SER A N 1
ATOM 1634 C CA . SER A 1 198 ? 31.648 -9.464 0.011 1.00 41.97 198 SER A CA 1
ATOM 1635 C C . SER A 1 198 ? 30.403 -8.887 -0.691 1.00 41.97 198 SER A C 1
ATOM 1637 O O . SER A 1 198 ? 30.396 -8.890 -1.918 1.00 41.97 198 SER A O 1
ATOM 1639 N N . LYS A 1 199 ? 29.375 -8.347 -0.021 1.00 42.50 199 LYS A N 1
ATOM 1640 C CA . LYS A 1 199 ? 28.231 -7.738 -0.736 1.00 42.50 199 LYS A CA 1
ATOM 1641 C C . LYS A 1 199 ? 27.983 -6.296 -0.303 1.00 42.50 199 LYS A C 1
ATOM 1643 O O . LYS A 1 199 ? 27.925 -6.009 0.888 1.00 42.50 199 LYS A O 1
ATOM 1648 N N . GLN A 1 200 ? 27.891 -5.397 -1.287 1.00 46.53 200 GLN A N 1
ATOM 1649 C CA . GLN A 1 200 ? 27.337 -4.049 -1.127 1.00 46.53 200 GLN A CA 1
ATOM 1650 C C . GLN A 1 200 ? 26.024 -4.143 -0.339 1.00 46.53 200 GLN A C 1
ATOM 1652 O O . GLN A 1 200 ? 25.242 -5.059 -0.582 1.00 46.53 200 GLN A O 1
ATOM 1657 N N . SER A 1 201 ? 25.798 -3.226 0.607 1.00 51.56 201 SER A N 1
ATOM 1658 C CA . SER A 1 201 ? 24.520 -3.125 1.316 1.00 51.56 201 SER A CA 1
ATOM 1659 C C . SER A 1 201 ? 23.397 -3.014 0.288 1.00 51.56 201 SER A C 1
ATOM 1661 O O . SER A 1 201 ? 23.373 -2.047 -0.475 1.00 51.56 201 SER A O 1
ATOM 1663 N N . GLU A 1 202 ? 22.505 -3.999 0.238 1.00 64.81 202 GLU A N 1
ATOM 1664 C CA . GLU A 1 202 ? 21.371 -3.960 -0.680 1.00 64.81 202 GLU A CA 1
ATOM 1665 C C . GLU A 1 202 ? 20.377 -2.917 -0.155 1.00 64.81 202 GLU A C 1
ATOM 1667 O O . GLU A 1 202 ? 19.806 -3.076 0.924 1.00 64.81 202 GLU A O 1
ATOM 1672 N N . GLU A 1 203 ? 20.238 -1.800 -0.876 1.00 76.94 203 GLU A N 1
ATOM 1673 C CA . GLU A 1 203 ? 19.257 -0.764 -0.553 1.00 76.94 203 GLU A CA 1
ATOM 1674 C C . GLU A 1 203 ? 17.856 -1.317 -0.816 1.00 76.94 203 GLU A C 1
ATOM 1676 O O . GLU A 1 203 ? 17.575 -1.825 -1.902 1.00 76.94 203 GLU A O 1
ATOM 1681 N N . LYS A 1 204 ? 16.979 -1.221 0.183 1.00 86.31 204 LYS A N 1
ATOM 1682 C CA . LYS A 1 204 ? 15.555 -1.530 0.053 1.00 86.31 204 LYS A CA 1
ATOM 1683 C C . LYS A 1 204 ? 14.744 -0.269 0.291 1.00 86.31 204 LYS A C 1
ATOM 1685 O O . LYS A 1 204 ? 15.137 0.605 1.069 1.00 86.31 204 LYS A O 1
ATOM 1690 N N . ILE A 1 205 ? 13.605 -0.201 -0.373 1.00 88.06 205 ILE A N 1
ATOM 1691 C CA . ILE A 1 205 ? 12.612 0.848 -0.189 1.00 88.06 205 ILE A CA 1
ATOM 1692 C C . ILE A 1 205 ? 11.427 0.240 0.536 1.00 88.06 205 ILE A C 1
ATOM 1694 O O . ILE A 1 205 ? 11.075 -0.914 0.301 1.00 88.06 205 ILE A O 1
ATOM 1698 N N . GLU A 1 206 ? 10.828 1.024 1.416 1.00 92.06 206 GLU A N 1
ATOM 1699 C CA . GLU A 1 206 ? 9.617 0.672 2.131 1.00 92.06 206 GLU A CA 1
ATOM 1700 C C . GLU A 1 206 ? 8.582 1.781 1.937 1.00 92.06 206 GLU A C 1
ATOM 1702 O O . GLU A 1 206 ? 8.834 2.938 2.274 1.00 92.06 206 GLU A O 1
ATOM 1707 N N . PHE A 1 207 ? 7.424 1.421 1.390 1.00 94.19 207 PHE A N 1
ATOM 1708 C CA . PHE A 1 207 ? 6.232 2.261 1.366 1.00 94.19 207 PHE A CA 1
ATOM 1709 C C . PHE A 1 207 ? 5.370 1.926 2.579 1.00 94.19 207 PHE A C 1
ATOM 1711 O O . PHE A 1 207 ? 5.038 0.763 2.800 1.00 94.19 207 PHE A O 1
ATOM 1718 N N . ILE A 1 208 ? 5.004 2.940 3.355 1.00 96.31 208 ILE A N 1
ATOM 1719 C CA . ILE A 1 208 ? 4.310 2.796 4.633 1.00 96.31 208 ILE A CA 1
ATOM 1720 C C . ILE A 1 208 ? 2.979 3.534 4.551 1.00 96.31 208 ILE A C 1
ATOM 1722 O O . ILE A 1 208 ? 2.959 4.762 4.474 1.00 96.31 208 ILE A O 1
ATOM 1726 N N . LEU A 1 209 ? 1.878 2.784 4.598 1.00 97.88 209 LEU A N 1
ATOM 1727 C CA . LEU A 1 209 ? 0.521 3.306 4.748 1.00 97.88 209 LEU A CA 1
ATOM 1728 C C . LEU A 1 209 ? 0.090 3.175 6.213 1.00 97.88 209 LEU A C 1
ATOM 1730 O O . LEU A 1 209 ? -0.106 2.062 6.706 1.00 97.88 209 LEU A O 1
ATOM 1734 N N . ASP A 1 210 ? -0.084 4.310 6.887 1.00 97.88 210 ASP A N 1
ATOM 1735 C CA . ASP A 1 210 ? -0.571 4.395 8.264 1.00 97.88 210 ASP A CA 1
ATOM 1736 C C . ASP A 1 210 ? -2.045 4.809 8.281 1.00 97.88 210 ASP A C 1
ATOM 1738 O O . ASP A 1 210 ? -2.401 5.866 7.759 1.00 97.88 210 ASP A O 1
ATOM 1742 N N . LEU A 1 211 ? -2.888 4.024 8.953 1.00 97.88 211 LEU A N 1
ATOM 1743 C CA . LEU A 1 211 ? -4.297 4.334 9.200 1.00 97.88 211 LEU A CA 1
ATOM 1744 C C . LEU A 1 211 ? -4.544 4.458 10.713 1.00 97.88 211 LEU A C 1
ATOM 1746 O O . LEU A 1 211 ? -4.251 3.505 11.443 1.00 97.88 211 LEU A O 1
ATOM 1750 N N . PRO A 1 212 ? -5.076 5.585 11.221 1.00 97.69 212 PRO A N 1
ATOM 1751 C CA . PRO A 1 212 ? -5.225 5.794 12.656 1.00 97.69 212 PRO A CA 1
ATOM 1752 C C . PRO A 1 212 ? -6.208 4.810 13.281 1.00 97.69 212 PRO A C 1
ATOM 1754 O O . PRO A 1 212 ? -7.319 4.604 12.784 1.00 97.69 212 PRO A O 1
ATOM 1757 N N . ILE A 1 213 ? -5.822 4.252 14.423 1.00 97.19 213 ILE A N 1
ATOM 1758 C CA . ILE A 1 213 ? -6.710 3.441 15.244 1.00 97.19 213 ILE A CA 1
ATOM 1759 C C . ILE A 1 213 ? -7.684 4.367 15.960 1.00 97.19 213 ILE A C 1
ATOM 1761 O O . ILE A 1 213 ? -7.287 5.269 16.699 1.00 97.19 213 ILE A O 1
ATOM 1765 N N . VAL A 1 214 ? -8.970 4.096 15.782 1.00 94.94 214 VAL A N 1
ATOM 1766 C CA . VAL A 1 214 ? -10.036 4.740 16.536 1.00 94.94 214 VAL A CA 1
ATOM 1767 C C . VAL A 1 214 ? -10.316 3.968 17.819 1.00 94.94 214 VAL A C 1
ATOM 1769 O O . VAL A 1 214 ? -10.375 2.733 17.827 1.00 94.94 214 VAL A O 1
ATOM 1772 N N . SER A 1 215 ? -10.472 4.719 18.909 1.00 76.62 215 SER A N 1
ATOM 1773 C CA . SER A 1 215 ? -10.917 4.201 20.203 1.00 76.62 215 SER A CA 1
ATOM 1774 C C . SER A 1 215 ? -12.312 3.571 20.143 1.00 76.62 215 SER A C 1
ATOM 1776 O O . SER A 1 215 ? -13.148 3.956 19.286 1.00 76.62 215 SER A O 1
#

Radius of gyration: 19.05 Å; Cα contacts (8 Å, |Δi|>4): 323; chains: 1; bounding box: 51×30×72 Å

pLDDT: mean 79.49, std 17.55, range [38.84, 98.25]

Solvent-accessible surface area (backbone atoms only — not comparable to full-atom values): 12258 Å² total; per-residue (Å²): 133,80,78,54,66,66,60,52,48,51,53,50,51,50,50,54,50,52,52,52,53,51,49,50,52,51,51,52,52,48,58,73,74,46,87,76,73,65,42,84,42,31,44,35,55,56,54,43,52,53,65,69,54,50,71,76,46,54,66,61,27,58,77,44,57,35,49,82,46,68,58,78,70,55,78,73,26,61,85,35,30,30,51,38,35,70,67,55,51,47,52,35,51,53,46,54,50,52,49,42,59,70,51,27,41,68,68,36,57,36,41,37,42,64,50,77,55,96,66,18,41,32,45,34,44,31,26,40,58,61,78,91,54,102,82,70,83,76,54,72,72,64,58,56,45,52,43,39,74,58,35,69,71,84,92,70,82,62,74,87,71,75,58,82,86,56,21,44,59,50,28,49,36,37,56,50,24,49,77,39,69,23,42,60,50,76,48,79,46,77,58,80,80,73,91,55,100,84,67,79,72,63,62,30,40,33,41,38,40,37,33,46,49,52,133

Secondary structure (DSSP, 8-state):
----HHHHHHHHHHHHHHHHHHHHHHHHHHHHHS----EEEEHHHHHHHHHHHGGGGHHHHHHTT-EEEEPPPPGGGGG-EEEE-HHHHHHHHHHHHHHHHHHBPTT-EEEEEEEEETTEEEEEEEE-B--SSTT----HHHHHGGGSTT---TT---GGG-----S-HHHHHHHHHHHTT-EEEEEEEE-----STT----EEEEEEEEEEEE-

Mean predicted aligned error: 9.47 Å

Sequence (215 aa):
KLLDSDLLNMLITNNEVVKRSFNQINKINMMIDSQVEISKISAFEAASLFLEIRENFRDLAKLKNQDLFISTPSSDFKNKFIMVSKELLKEAYEELITNAFKFSEENSFITVLFYIQNQSFTTSVINKPFHVEKEKSFTLEQYNLVFEPFFRNYNFVDERYNTLDYGLGLTMVDIIAEKMNGRIHITKLKDHTFVSKSKQSEEKIEFILDLPIVS

Foldseek 3Di:
DPPDVVVVVVVVVVVVLVVVVVVLVVVLVCLVPDDADKDKDFLLVLLVLLVVCVVVCPVLCVVQVEEEAEDRDDPVSRPWIFIADSVLSNLLSVLLVLCQSQQAHRPYYWYWDWDDDPQWTKIKIKGQGDDPDPPDDDDQVRVVCLLPFQDDPVVRDDCVSVDSPSSCSNVSSQSRLVSRVKGKGKDWDFPPPDPDPDDDGRIMMMIMIITGTDD

Nearest PDB structures (foldseek):
  4u7n-assembly1_A  TM=7.491E-01  e=1.381E-10  Lactiplantibacillus plantarum JDM1
  4zki-assembly1_A  TM=7.567E-01  e=8.246E-10  Lactiplantibacillus plantarum JDM1
  8isj-assembly1_B  TM=6.752E-01  e=1.204E-08  Arabidopsis thaliana
  8isi-assembly1_A  TM=6.124E-01  e=2.057E-08  Arabidopsis thaliana
  8isk-assembly1_A  TM=5.401E-01  e=2.611E-08  Zea mays